Protein AF-A0A7K0SZ51-F1 (afdb_monomer_lite)

pLDDT: mean 74.36, std 24.07, range [31.45, 98.19]

Sequence (227 aa):
LSHSTGVISPRAEALLYAADRAHHVFSVIRPALEAGDIVITDRYFDSSIAYQGAGRILEPGEVARISRWATESLFPTLTIILDLPAEIGLGRLKKKDRLESEPLNFHERIRQEYLQLALLDPERYLVLDGQMSVEDIHAAIISRVADLPALSKVPKKPKYRPHPLQAIAKSGALVQAKAKSATRAVTKKPVRKPKSDKSVATTTKPATSKSSASKPATSKSSKASKK

Structure (mmCIF, N/CA/C/O backbone):
data_AF-A0A7K0SZ51-F1
#
_entry.id   AF-A0A7K0SZ51-F1
#
loop_
_atom_site.group_PDB
_atom_site.id
_atom_site.type_symbol
_atom_site.label_atom_id
_atom_site.label_alt_id
_atom_site.label_comp_id
_atom_site.label_asym_id
_atom_site.label_entity_id
_atom_site.label_seq_id
_atom_site.pdbx_PDB_ins_code
_atom_site.Cartn_x
_atom_site.Cartn_y
_atom_site.Cartn_z
_atom_site.occupancy
_atom_site.B_iso_or_equiv
_atom_site.auth_seq_id
_atom_site.auth_comp_id
_atom_site.auth_asym_id
_atom_site.auth_atom_id
_atom_site.pdbx_PDB_model_num
ATOM 1 N N . LEU A 1 1 ? 12.700 -9.732 -2.446 1.00 56.91 1 LEU A N 1
ATOM 2 C CA . LEU A 1 1 ? 13.467 -10.490 -3.471 1.00 56.91 1 LEU A CA 1
ATOM 3 C C . LEU A 1 1 ? 14.882 -9.917 -3.533 1.00 56.91 1 LEU A C 1
ATOM 5 O O . LEU A 1 1 ? 15.006 -8.710 -3.675 1.00 56.91 1 LEU A O 1
ATOM 9 N N . SER A 1 2 ? 15.938 -10.720 -3.362 1.00 52.75 2 SER A N 1
ATOM 10 C CA . SER A 1 2 ? 17.330 -10.229 -3.386 1.00 52.75 2 SER A CA 1
ATOM 11 C C . SER A 1 2 ? 17.866 -10.063 -4.816 1.00 52.75 2 SER A C 1
ATOM 13 O O . SER A 1 2 ? 17.408 -10.739 -5.740 1.00 52.75 2 SER A O 1
ATOM 15 N N . HIS A 1 3 ? 18.895 -9.222 -4.994 1.00 51.66 3 HIS A N 1
ATOM 16 C CA . HIS A 1 3 ? 19.609 -9.041 -6.272 1.00 51.66 3 HIS A CA 1
ATOM 17 C C . HIS A 1 3 ? 20.160 -10.347 -6.877 1.00 51.66 3 HIS A C 1
ATOM 19 O O . HIS A 1 3 ? 20.323 -10.444 -8.087 1.00 51.66 3 HIS A O 1
ATOM 25 N N . SER A 1 4 ? 20.410 -11.374 -6.058 1.00 54.28 4 SER A N 1
ATOM 26 C CA . SER A 1 4 ? 20.969 -12.663 -6.489 1.00 54.28 4 SER A CA 1
ATOM 27 C C . SER A 1 4 ? 20.017 -13.544 -7.310 1.00 54.28 4 SER A C 1
ATOM 29 O O . SER A 1 4 ? 20.430 -14.596 -7.785 1.00 54.28 4 SER A O 1
ATOM 31 N N . THR A 1 5 ? 18.752 -13.144 -7.481 1.00 57.75 5 THR A N 1
ATOM 32 C CA . THR A 1 5 ? 17.723 -13.943 -8.175 1.00 57.75 5 THR A CA 1
ATOM 33 C C . THR A 1 5 ? 17.730 -13.809 -9.704 1.00 57.75 5 THR A C 1
ATOM 35 O O . THR A 1 5 ? 16.966 -14.501 -10.372 1.00 57.75 5 THR A O 1
ATOM 38 N N . GLY A 1 6 ? 18.598 -12.966 -10.276 1.00 66.12 6 GLY A N 1
ATOM 39 C CA . GLY A 1 6 ? 18.633 -12.713 -11.720 1.00 66.12 6 GLY A CA 1
ATOM 40 C C . GLY A 1 6 ? 17.431 -11.897 -12.221 1.00 66.12 6 GLY A C 1
ATOM 41 O O . GLY A 1 6 ? 16.725 -11.249 -11.442 1.00 66.12 6 GLY A O 1
ATOM 42 N N . VAL A 1 7 ? 17.213 -11.897 -13.541 1.00 75.94 7 VAL A N 1
ATOM 43 C CA . VAL A 1 7 ? 16.080 -11.198 -14.172 1.00 75.94 7 VAL A CA 1
ATOM 44 C C . VAL A 1 7 ? 14.802 -12.013 -13.960 1.00 75.94 7 VAL A C 1
ATOM 46 O O . VAL A 1 7 ? 14.674 -13.122 -14.472 1.00 75.94 7 VAL A O 1
ATOM 49 N N . ILE A 1 8 ? 13.844 -11.454 -13.217 1.00 84.12 8 ILE A N 1
ATOM 50 C CA . ILE A 1 8 ? 12.509 -12.035 -13.017 1.00 84.12 8 ILE A CA 1
ATOM 51 C C . ILE A 1 8 ? 11.548 -11.385 -14.014 1.00 84.12 8 ILE A C 1
ATOM 53 O O . ILE A 1 8 ? 11.570 -10.167 -14.187 1.00 84.12 8 ILE A O 1
ATOM 57 N N . SER A 1 9 ? 10.695 -12.177 -14.667 1.00 89.69 9 SER A N 1
ATOM 58 C CA . SER A 1 9 ? 9.683 -11.617 -15.567 1.00 89.69 9 SER A CA 1
ATOM 59 C C . SER A 1 9 ? 8.670 -10.758 -14.785 1.00 89.69 9 SER A C 1
ATOM 61 O O . SER A 1 9 ? 8.315 -11.120 -13.661 1.00 89.69 9 SER A O 1
ATOM 63 N N . PRO A 1 10 ? 8.138 -9.662 -15.359 1.00 88.94 10 PRO A N 1
ATOM 64 C CA . PRO A 1 10 ? 7.151 -8.811 -14.684 1.00 88.94 10 PRO A CA 1
ATOM 65 C C . PRO A 1 10 ? 5.949 -9.573 -14.113 1.00 88.94 10 PRO A C 1
ATOM 67 O O . PRO A 1 10 ? 5.533 -9.339 -12.981 1.00 88.94 10 PRO A O 1
ATOM 70 N N . ARG A 1 11 ? 5.426 -10.551 -14.866 1.00 91.38 11 ARG A N 1
ATOM 71 C CA . ARG A 1 11 ? 4.318 -11.401 -14.409 1.00 91.38 11 ARG A CA 1
ATOM 72 C C . ARG A 1 11 ? 4.718 -12.293 -13.237 1.00 91.38 11 ARG A C 1
ATOM 74 O O . ARG A 1 11 ? 3.937 -12.432 -12.303 1.00 91.38 11 ARG A O 1
ATOM 81 N N . ALA A 1 12 ? 5.917 -12.877 -13.259 1.00 92.06 12 ALA A N 1
ATOM 82 C CA . ALA A 1 12 ? 6.398 -13.673 -12.134 1.00 92.06 12 ALA A CA 1
ATOM 83 C C . ALA A 1 12 ? 6.597 -12.806 -10.881 1.00 92.06 12 ALA A C 1
ATOM 85 O O . ALA A 1 12 ? 6.213 -13.232 -9.798 1.00 92.06 12 ALA A O 1
ATOM 86 N N . GLU A 1 13 ? 7.119 -11.581 -11.017 1.00 90.06 13 GLU A N 1
ATOM 87 C CA . GLU A 1 13 ? 7.209 -10.626 -9.902 1.00 90.06 13 GLU A CA 1
ATOM 88 C C . GLU A 1 13 ? 5.817 -10.331 -9.317 1.00 90.06 13 GLU A C 1
ATOM 90 O O . GLU A 1 13 ? 5.621 -10.493 -8.114 1.00 90.06 13 GLU A O 1
ATOM 95 N N . ALA A 1 14 ? 4.832 -9.994 -10.157 1.00 91.25 14 ALA A N 1
ATOM 96 C CA . ALA A 1 14 ? 3.461 -9.726 -9.714 1.00 91.25 14 ALA A CA 1
ATOM 97 C C . ALA A 1 14 ? 2.820 -10.927 -8.998 1.00 91.25 14 ALA A C 1
ATOM 99 O O . ALA A 1 14 ? 2.202 -10.762 -7.947 1.00 91.25 14 ALA A O 1
ATOM 100 N N . LEU A 1 15 ? 3.002 -12.140 -9.529 1.00 93.50 15 LEU A N 1
ATOM 101 C CA . LEU A 1 15 ? 2.478 -13.365 -8.922 1.00 93.50 15 LEU A CA 1
ATOM 102 C C . LEU A 1 15 ? 3.150 -13.688 -7.584 1.00 93.50 15 LEU A C 1
ATOM 104 O O . LEU A 1 15 ? 2.470 -14.130 -6.663 1.00 93.50 15 LEU A O 1
ATOM 108 N N . LEU A 1 16 ? 4.455 -13.440 -7.446 1.00 93.88 16 LEU A N 1
ATOM 109 C CA . LEU A 1 16 ? 5.166 -13.629 -6.179 1.00 93.88 16 LEU A CA 1
ATOM 110 C C . LEU A 1 16 ? 4.655 -12.667 -5.101 1.00 93.88 16 LEU A C 1
ATOM 112 O O . LEU A 1 16 ? 4.390 -13.104 -3.985 1.00 93.88 16 LEU A O 1
ATOM 116 N N . TYR A 1 17 ? 4.449 -11.389 -5.439 1.00 92.69 17 TYR A N 1
ATOM 117 C CA . TYR A 1 17 ? 3.841 -10.425 -4.514 1.00 92.69 17 TYR A CA 1
ATOM 118 C C . TYR A 1 17 ? 2.388 -10.778 -4.174 1.00 92.69 17 TYR A C 1
ATOM 120 O O . TYR A 1 17 ? 1.967 -10.611 -3.031 1.00 92.69 17 TYR A O 1
ATOM 128 N N . ALA A 1 18 ? 1.615 -11.286 -5.137 1.00 94.19 18 ALA A N 1
ATOM 129 C CA . ALA A 1 18 ? 0.254 -11.745 -4.882 1.00 94.19 18 ALA A CA 1
ATOM 130 C C . ALA A 1 18 ? 0.228 -12.960 -3.940 1.00 94.19 18 ALA A C 1
ATOM 132 O O . ALA A 1 18 ? -0.566 -12.982 -3.004 1.00 94.19 18 ALA A O 1
ATOM 133 N N . ALA A 1 19 ? 1.116 -13.937 -4.144 1.00 96.25 19 ALA A N 1
ATOM 134 C CA . ALA A 1 19 ? 1.224 -15.120 -3.293 1.00 96.25 19 ALA A CA 1
ATOM 135 C C . ALA A 1 19 ? 1.651 -14.768 -1.858 1.00 96.25 19 ALA A C 1
ATOM 137 O O . ALA A 1 19 ? 1.032 -15.236 -0.903 1.00 96.25 19 ALA A O 1
ATOM 138 N N . ASP A 1 20 ? 2.665 -13.910 -1.708 1.00 95.50 20 ASP A N 1
ATOM 139 C CA . ASP A 1 20 ? 3.109 -13.400 -0.406 1.00 95.50 20 ASP A CA 1
ATOM 140 C C . ASP A 1 20 ? 1.966 -12.688 0.328 1.00 95.50 20 ASP A C 1
ATOM 142 O O . ASP A 1 20 ? 1.651 -13.007 1.475 1.00 95.50 20 ASP A O 1
ATOM 146 N N . ARG A 1 21 ? 1.254 -11.797 -0.371 1.00 95.75 21 ARG A N 1
ATOM 147 C CA . ARG A 1 21 ? 0.130 -11.063 0.210 1.00 95.75 21 ARG A CA 1
ATOM 148 C C . ARG A 1 21 ? -1.036 -11.969 0.593 1.00 95.75 21 ARG A C 1
ATOM 150 O O . ARG A 1 21 ? -1.607 -11.765 1.660 1.00 95.75 21 ARG A O 1
ATOM 157 N N . ALA A 1 22 ? -1.371 -12.966 -0.227 1.00 97.25 22 ALA A N 1
ATOM 158 C CA . ALA A 1 22 ? -2.403 -13.946 0.112 1.00 97.25 22 ALA A CA 1
ATOM 159 C C . ALA A 1 22 ? -2.067 -14.670 1.419 1.00 97.25 22 ALA A C 1
ATOM 161 O O . ALA A 1 22 ? -2.902 -14.774 2.319 1.00 97.25 22 ALA A O 1
ATOM 162 N N . HIS A 1 23 ? -0.811 -15.102 1.566 1.00 97.50 23 HIS A N 1
ATOM 163 C CA . HIS A 1 23 ? -0.363 -15.731 2.799 1.00 97.50 23 HIS A CA 1
ATOM 164 C C . HIS A 1 23 ? -0.368 -14.758 3.984 1.00 97.50 23 HIS A C 1
ATOM 166 O O . HIS A 1 23 ? -0.786 -15.140 5.076 1.00 97.50 23 HIS A O 1
ATOM 172 N N . HIS A 1 24 ? 0.046 -13.504 3.788 1.00 97.25 24 HIS A N 1
ATOM 173 C CA . HIS A 1 24 ? 0.048 -12.485 4.838 1.00 97.25 24 HIS A CA 1
ATOM 174 C C . HIS A 1 24 ? -1.373 -12.166 5.332 1.00 97.25 24 HIS A C 1
ATOM 176 O O . HIS A 1 24 ? -1.604 -12.076 6.540 1.00 97.25 24 HIS A O 1
ATOM 182 N N . VAL A 1 25 ? -2.347 -12.080 4.417 1.00 97.19 25 VAL A N 1
ATOM 183 C CA . VAL A 1 25 ? -3.762 -11.898 4.766 1.00 97.19 25 VAL A CA 1
ATOM 184 C C . VAL A 1 25 ? -4.281 -13.074 5.583 1.00 97.19 25 VAL A C 1
ATOM 186 O O . VAL A 1 25 ? -4.820 -12.865 6.668 1.00 97.19 25 VAL A O 1
ATOM 189 N N . PHE A 1 26 ? -4.071 -14.297 5.093 1.00 97.31 26 PHE A N 1
ATOM 190 C CA . PHE A 1 26 ? -4.528 -15.518 5.753 1.00 97.31 26 PHE A CA 1
ATOM 191 C C . PHE A 1 26 ? -3.906 -15.711 7.141 1.00 97.31 26 PHE A C 1
ATOM 193 O O . PHE A 1 26 ? -4.598 -16.050 8.096 1.00 97.31 26 PHE A O 1
ATOM 200 N N . SER A 1 27 ? -2.590 -15.525 7.250 1.00 96.69 27 SER A N 1
ATOM 201 C CA . SER A 1 27 ? -1.846 -15.916 8.447 1.00 96.69 27 SER A CA 1
ATOM 202 C C . SER A 1 27 ? -1.761 -14.830 9.513 1.00 96.69 27 SER A C 1
ATOM 204 O O . SER A 1 27 ? -1.645 -15.200 10.676 1.00 96.69 27 SER A O 1
ATOM 206 N N . VAL A 1 28 ? -1.823 -13.542 9.139 1.00 96.69 28 VAL A N 1
ATOM 207 C CA . VAL A 1 28 ? -1.582 -12.403 10.046 1.00 96.69 28 VAL A CA 1
ATOM 208 C C . VAL A 1 28 ? -2.760 -11.437 10.095 1.00 96.69 28 VAL A C 1
ATOM 210 O O . VAL A 1 28 ? -3.309 -11.195 11.168 1.00 96.69 28 VAL A O 1
ATOM 213 N N . ILE A 1 29 ? -3.150 -10.869 8.949 1.00 96.50 29 ILE A N 1
ATOM 214 C CA . ILE A 1 29 ? -4.074 -9.725 8.926 1.00 96.50 29 ILE A CA 1
ATOM 215 C C . ILE A 1 29 ? -5.477 -10.158 9.348 1.00 96.50 29 ILE A C 1
ATOM 217 O O . ILE A 1 29 ? -6.054 -9.555 10.249 1.00 96.50 29 ILE A O 1
ATOM 221 N N . ARG A 1 30 ? -6.030 -11.207 8.729 1.00 95.75 30 ARG A N 1
ATOM 222 C CA . ARG A 1 30 ? -7.393 -11.662 9.022 1.00 95.75 30 ARG A CA 1
ATOM 223 C C . ARG A 1 30 ? -7.547 -12.120 10.481 1.00 95.75 30 ARG A C 1
ATOM 225 O O . ARG A 1 30 ? -8.453 -11.602 11.130 1.00 95.75 30 ARG A O 1
ATOM 232 N N . PRO A 1 31 ? -6.648 -12.950 11.051 1.00 96.50 31 PRO A N 1
ATOM 233 C CA . PRO A 1 31 ? -6.721 -13.299 12.471 1.00 96.50 31 PRO A CA 1
ATOM 234 C C . PRO A 1 31 ? -6.664 -12.090 13.417 1.00 96.50 31 PRO A C 1
ATOM 236 O O . PRO A 1 31 ? -7.359 -12.074 14.431 1.00 96.50 31 PRO A O 1
ATOM 239 N N . ALA A 1 32 ? -5.859 -11.068 13.102 1.00 95.50 32 ALA A N 1
ATOM 240 C CA . ALA A 1 32 ? -5.783 -9.849 13.909 1.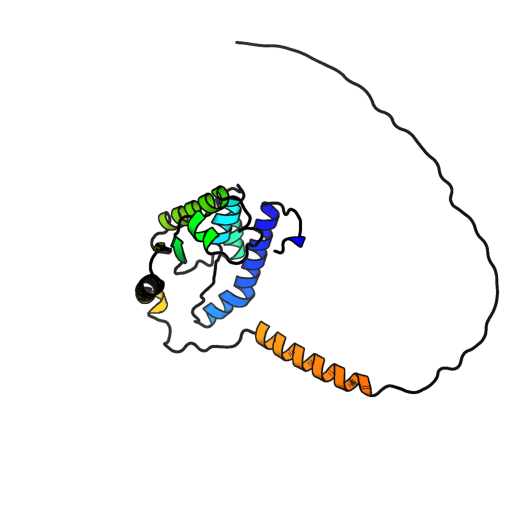00 95.50 32 ALA A CA 1
ATOM 241 C C . ALA A 1 32 ? -7.086 -9.033 13.836 1.00 95.50 32 ALA A C 1
ATOM 243 O O . ALA A 1 32 ? -7.617 -8.610 14.863 1.00 95.50 32 ALA A O 1
ATOM 244 N N . LEU A 1 33 ? -7.651 -8.873 12.637 1.00 94.31 33 LEU A N 1
ATOM 245 C CA . LEU A 1 33 ? -8.934 -8.190 12.456 1.00 94.31 33 LEU A CA 1
ATOM 246 C C . LEU A 1 33 ? -10.084 -8.934 13.155 1.00 94.31 33 LEU A C 1
ATOM 248 O O . LEU A 1 33 ? -10.915 -8.302 13.800 1.00 94.31 33 LEU A O 1
ATOM 252 N N . GLU A 1 34 ? -10.110 -10.268 13.092 1.00 92.69 34 GLU A N 1
ATOM 253 C CA . GLU A 1 34 ? -11.085 -11.106 13.810 1.00 92.69 34 GLU A CA 1
ATOM 254 C C . GLU A 1 34 ? -10.958 -10.982 15.336 1.00 92.69 34 GLU A C 1
ATOM 256 O O . GLU A 1 34 ? -11.955 -11.066 16.054 1.00 92.69 34 GLU A O 1
ATOM 261 N N . ALA A 1 35 ? -9.748 -10.731 15.844 1.00 92.75 35 ALA A N 1
ATOM 262 C CA . ALA A 1 35 ? -9.507 -10.445 17.257 1.00 92.75 35 ALA A CA 1
ATOM 263 C C . ALA A 1 35 ? -9.934 -9.023 17.681 1.00 92.75 35 ALA A C 1
ATOM 265 O O . ALA A 1 35 ? -9.917 -8.716 18.877 1.00 92.75 35 ALA A O 1
ATOM 266 N N . GLY A 1 36 ? -10.340 -8.176 16.729 1.00 90.88 36 GLY A N 1
ATOM 267 C CA . GLY A 1 36 ? -10.700 -6.777 16.957 1.00 90.88 36 GLY A CA 1
ATOM 268 C C . GLY A 1 36 ? -9.497 -5.836 17.058 1.00 90.88 36 GLY A C 1
ATOM 269 O O . GLY A 1 36 ? -9.647 -4.723 17.565 1.00 90.88 36 GLY A O 1
ATOM 270 N N . ASP A 1 37 ? -8.316 -6.270 16.609 1.00 92.38 37 ASP A N 1
ATOM 271 C CA . ASP A 1 37 ? -7.116 -5.439 16.601 1.00 92.38 37 ASP A CA 1
ATOM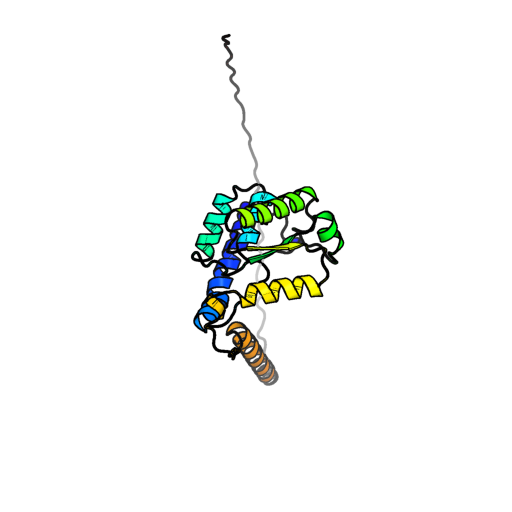 272 C C . ASP A 1 37 ? -7.122 -4.445 15.429 1.00 92.38 37 ASP A C 1
ATOM 274 O O . ASP A 1 37 ? -7.743 -4.652 14.384 1.00 92.38 37 ASP A O 1
ATOM 278 N N . ILE A 1 38 ? -6.365 -3.359 15.593 1.00 93.25 38 ILE A N 1
ATOM 279 C CA . ILE A 1 38 ? -6.049 -2.426 14.510 1.00 93.25 38 ILE A CA 1
ATOM 280 C C . ILE A 1 38 ? -4.798 -2.940 13.799 1.00 93.25 38 ILE A C 1
ATOM 282 O O . ILE A 1 38 ? -3.741 -3.078 14.416 1.00 93.25 38 ILE A O 1
ATOM 286 N N . VAL A 1 39 ? -4.907 -3.187 12.494 1.00 95.50 39 VAL A N 1
ATOM 287 C CA . VAL A 1 39 ? -3.775 -3.609 11.664 1.00 95.50 39 VAL A CA 1
ATOM 288 C C . VAL A 1 39 ? -3.213 -2.412 10.909 1.00 95.50 39 VAL A C 1
ATOM 290 O O . VAL A 1 39 ? -3.918 -1.765 10.139 1.00 95.50 39 VAL A O 1
ATOM 293 N N . ILE A 1 40 ? -1.921 -2.152 11.104 1.00 96.12 40 ILE A N 1
ATOM 294 C CA . ILE A 1 40 ? -1.146 -1.184 10.327 1.00 96.12 40 ILE A CA 1
ATOM 295 C C . ILE A 1 40 ? -0.120 -1.980 9.527 1.00 96.12 40 ILE A C 1
ATOM 297 O O . ILE A 1 40 ? 0.672 -2.725 10.104 1.00 96.12 40 ILE A O 1
ATOM 301 N N . THR A 1 41 ? -0.143 -1.838 8.205 1.00 95.38 41 THR A N 1
ATOM 302 C CA . THR A 1 41 ? 0.810 -2.491 7.303 1.00 95.38 41 THR A CA 1
ATOM 303 C C . THR A 1 41 ? 1.553 -1.438 6.499 1.00 95.38 41 THR A C 1
ATOM 305 O O . THR A 1 41 ? 0.941 -0.532 5.935 1.00 95.38 41 THR A O 1
ATOM 308 N N . ASP A 1 42 ? 2.877 -1.560 6.445 1.00 94.31 42 ASP A N 1
ATOM 309 C CA . ASP A 1 42 ? 3.679 -0.825 5.474 1.00 94.31 42 ASP A CA 1
ATOM 310 C C . ASP A 1 42 ? 3.495 -1.512 4.121 1.00 94.31 42 ASP A C 1
ATOM 312 O O . ASP A 1 42 ? 3.917 -2.656 3.932 1.00 94.31 42 ASP A O 1
ATOM 316 N N . ARG A 1 43 ? 2.816 -0.808 3.210 1.00 94.50 43 ARG A N 1
ATOM 317 C CA . ARG A 1 43 ? 2.369 -1.283 1.892 1.00 94.50 43 ARG A CA 1
ATOM 318 C C . ARG A 1 43 ? 1.302 -2.374 1.956 1.00 94.50 43 ARG A C 1
ATOM 320 O O . ARG A 1 43 ? 1.142 -3.117 2.923 1.00 94.50 43 ARG A O 1
ATOM 327 N N . TYR A 1 44 ? 0.548 -2.459 0.864 1.00 94.88 44 TYR A N 1
ATOM 328 C CA . TYR A 1 44 ? -0.490 -3.467 0.666 1.00 94.88 44 TYR A CA 1
ATOM 329 C C . TYR A 1 44 ? -0.747 -3.677 -0.836 1.00 94.88 44 TYR A C 1
ATOM 331 O O . TYR A 1 44 ? 0.203 -3.612 -1.619 1.00 94.88 44 TYR A O 1
ATOM 339 N N . PHE A 1 45 ? -1.974 -3.986 -1.273 1.00 90.12 45 PHE A N 1
ATOM 340 C CA . PHE A 1 45 ? -2.232 -4.282 -2.688 1.00 90.12 45 PHE A CA 1
ATOM 341 C C . PHE A 1 45 ? -2.076 -3.083 -3.627 1.00 90.12 45 PHE A C 1
ATOM 343 O O . PHE A 1 45 ? -1.660 -3.290 -4.766 1.00 90.12 45 PHE A O 1
ATOM 350 N N . ASP A 1 46 ? -2.306 -1.856 -3.149 1.00 92.38 46 ASP A N 1
ATOM 351 C CA . ASP A 1 46 ? -2.096 -0.625 -3.930 1.00 92.38 46 ASP A CA 1
ATOM 352 C C . ASP A 1 46 ? -0.658 -0.545 -4.467 1.00 92.38 46 ASP A C 1
ATOM 354 O O . ASP A 1 46 ? -0.418 -0.171 -5.614 1.00 92.38 46 ASP A O 1
ATOM 358 N N . SER A 1 47 ? 0.311 -1.026 -3.682 1.00 92.19 47 SER A N 1
ATOM 359 C CA . SER A 1 47 ? 1.709 -1.095 -4.100 1.00 92.19 47 SER A CA 1
ATOM 360 C C . SER A 1 47 ? 1.950 -2.061 -5.252 1.00 92.19 47 SER A C 1
ATOM 362 O O . SER A 1 47 ? 2.821 -1.800 -6.074 1.00 92.19 47 SER A O 1
ATOM 364 N N . SER A 1 48 ? 1.186 -3.153 -5.359 1.00 90.00 48 SER A N 1
ATOM 365 C CA . SER A 1 48 ? 1.317 -4.030 -6.527 1.00 90.00 48 SER A CA 1
ATOM 366 C C . SER A 1 48 ? 0.815 -3.362 -7.796 1.00 90.00 48 SER A C 1
ATOM 368 O O . SER A 1 48 ? 1.450 -3.492 -8.838 1.00 90.00 48 SER A O 1
ATOM 370 N N . ILE A 1 49 ? -0.287 -2.619 -7.706 1.00 89.88 49 ILE A N 1
ATOM 371 C CA . ILE A 1 49 ? -0.841 -1.888 -8.848 1.00 89.88 49 ILE A CA 1
ATOM 372 C C . ILE A 1 49 ? 0.166 -0.829 -9.316 1.00 89.88 49 ILE A C 1
ATOM 374 O O . ILE A 1 49 ? 0.533 -0.808 -10.489 1.00 89.88 49 ILE A O 1
ATOM 378 N N . ALA A 1 50 ? 0.715 -0.043 -8.386 1.00 90.62 50 ALA A N 1
ATOM 379 C CA . ALA A 1 50 ? 1.686 0.997 -8.713 1.00 90.62 50 ALA A CA 1
ATOM 380 C C . ALA A 1 50 ? 3.006 0.439 -9.281 1.00 90.62 50 ALA A C 1
ATOM 382 O O . ALA A 1 50 ? 3.447 0.841 -10.358 1.00 90.62 50 ALA A O 1
ATOM 383 N N . TYR A 1 51 ? 3.639 -0.520 -8.598 1.00 88.19 51 TYR A N 1
ATOM 384 C CA . TYR A 1 51 ? 4.968 -1.007 -8.990 1.00 88.19 51 TYR A CA 1
ATOM 385 C C . TYR A 1 51 ? 4.917 -1.992 -10.159 1.00 88.19 51 TYR A C 1
ATOM 387 O O . TYR A 1 51 ? 5.693 -1.861 -11.105 1.00 88.19 51 TYR A O 1
ATOM 395 N N . GLN A 1 52 ? 4.026 -2.986 -10.118 1.00 86.25 52 GLN A N 1
ATOM 396 C CA . GLN A 1 52 ? 3.962 -4.009 -11.163 1.00 86.25 52 GLN A CA 1
ATOM 397 C C . GLN A 1 52 ? 3.040 -3.620 -12.321 1.00 86.25 52 GLN A C 1
ATOM 399 O O . GLN A 1 52 ? 3.326 -4.017 -13.445 1.00 86.25 52 GLN A O 1
ATOM 404 N N . GLY A 1 53 ? 1.990 -2.829 -12.091 1.00 81.94 53 GLY A N 1
ATOM 405 C CA . GLY A 1 53 ? 1.188 -2.243 -13.170 1.00 81.94 53 GLY A CA 1
ATOM 406 C C . GLY A 1 53 ? 1.967 -1.141 -13.886 1.00 81.94 53 GLY A C 1
ATOM 407 O O . GLY A 1 53 ? 2.616 -1.384 -14.906 1.00 81.94 53 GLY A O 1
ATOM 408 N N . ALA A 1 54 ? 1.974 0.064 -13.312 1.00 75.62 54 ALA A N 1
ATOM 409 C CA . ALA A 1 54 ? 2.559 1.248 -13.948 1.00 75.62 54 ALA A CA 1
ATOM 410 C C . ALA A 1 54 ? 4.096 1.204 -14.061 1.00 75.62 54 ALA A C 1
ATOM 412 O O . ALA A 1 54 ? 4.676 1.630 -15.067 1.00 75.62 54 ALA A O 1
ATOM 413 N N . GLY A 1 55 ? 4.787 0.663 -13.054 1.00 70.38 55 GLY A N 1
ATOM 414 C CA . GLY A 1 55 ? 6.246 0.546 -13.081 1.00 70.38 55 GLY A CA 1
ATOM 415 C C . GLY A 1 55 ? 6.740 -0.435 -14.152 1.00 70.38 55 GLY A C 1
ATOM 416 O O . GLY A 1 55 ? 7.612 -0.085 -14.956 1.00 70.38 55 GLY A O 1
ATOM 417 N N . ARG A 1 56 ? 6.170 -1.648 -14.198 1.00 77.81 56 ARG A N 1
ATOM 418 C CA . ARG A 1 56 ? 6.600 -2.751 -15.085 1.00 77.81 56 ARG A CA 1
ATOM 419 C C . ARG A 1 56 ? 5.806 -2.892 -16.392 1.00 77.81 56 ARG A C 1
ATOM 421 O O . ARG A 1 56 ? 6.078 -3.828 -17.141 1.00 77.81 56 ARG A O 1
ATOM 428 N N . ILE A 1 57 ? 4.896 -1.960 -16.693 1.00 74.25 57 ILE A N 1
ATOM 429 C CA . ILE A 1 57 ? 4.080 -1.942 -17.924 1.00 74.25 57 ILE A CA 1
ATOM 430 C C . ILE A 1 57 ? 3.213 -3.212 -18.043 1.00 74.25 57 ILE A C 1
ATOM 432 O O . ILE A 1 57 ? 3.052 -3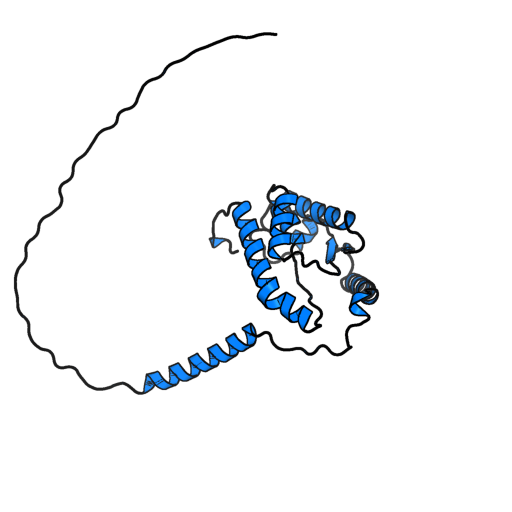.791 -19.118 1.00 74.25 57 ILE A O 1
ATOM 436 N N . LEU A 1 58 ? 2.676 -3.688 -16.918 1.00 83.75 58 LEU A N 1
ATOM 437 C CA . LEU A 1 58 ? 1.541 -4.609 -16.946 1.00 83.75 58 LEU A CA 1
ATOM 438 C C . LEU A 1 58 ? 0.255 -3.789 -16.979 1.00 83.75 58 LEU A C 1
ATOM 440 O O . LEU A 1 58 ? 0.228 -2.655 -16.505 1.00 83.75 58 LEU A O 1
ATOM 444 N N . GLU A 1 59 ? -0.815 -4.369 -17.514 1.00 86.81 59 GLU A N 1
ATOM 445 C CA . GLU A 1 59 ? -2.131 -3.740 -17.447 1.00 86.81 59 GLU A CA 1
ATOM 446 C C . GLU A 1 59 ? -2.540 -3.623 -15.960 1.00 86.81 59 GLU A C 1
ATOM 448 O O . GLU A 1 59 ? -2.590 -4.646 -15.261 1.00 86.81 59 GLU A O 1
ATOM 453 N N . PRO A 1 60 ? -2.753 -2.402 -15.425 1.00 83.56 60 PRO A N 1
ATOM 454 C CA . PRO A 1 60 ? -3.025 -2.209 -14.001 1.00 83.56 60 PRO A CA 1
ATOM 455 C C . PRO A 1 60 ? -4.266 -2.964 -13.513 1.00 83.56 60 PRO A C 1
ATOM 457 O O . PRO A 1 60 ? -4.265 -3.480 -12.393 1.00 83.56 60 PRO A O 1
ATOM 460 N N . GLY A 1 61 ? -5.296 -3.098 -14.352 1.00 86.00 61 GLY A N 1
ATOM 461 C CA . GLY A 1 61 ? -6.506 -3.867 -14.077 1.00 86.00 61 GLY A CA 1
ATOM 462 C C . GLY A 1 61 ? -6.248 -5.360 -13.852 1.00 86.00 61 GLY A C 1
ATOM 463 O O . GLY A 1 61 ? -6.793 -5.936 -12.908 1.00 86.00 61 GLY A O 1
ATOM 464 N N . GLU A 1 62 ? -5.376 -5.997 -14.636 1.00 89.75 62 GLU A N 1
ATOM 465 C CA . GLU A 1 62 ? -4.973 -7.395 -14.459 1.00 89.75 62 GLU A CA 1
ATOM 466 C C . GLU A 1 62 ? -4.270 -7.597 -13.113 1.00 89.75 62 GLU A C 1
ATOM 468 O O . GLU A 1 62 ? -4.589 -8.535 -12.371 1.00 89.75 62 GLU A O 1
ATOM 473 N N . VAL A 1 63 ? -3.344 -6.696 -12.767 1.00 90.50 63 VAL A N 1
ATOM 474 C CA . VAL A 1 63 ? -2.616 -6.738 -11.490 1.00 90.50 63 VAL A CA 1
ATOM 475 C C . VAL A 1 63 ? -3.561 -6.479 -10.318 1.00 90.50 63 VAL A C 1
ATOM 477 O O . VAL A 1 63 ? -3.498 -7.189 -9.307 1.00 90.50 63 VAL A O 1
ATOM 480 N N . ALA A 1 64 ? -4.475 -5.518 -10.454 1.00 89.31 64 ALA A N 1
ATOM 481 C CA . ALA A 1 64 ? -5.506 -5.232 -9.466 1.00 89.31 64 ALA A CA 1
ATOM 482 C C . ALA A 1 64 ? -6.426 -6.442 -9.261 1.00 89.31 64 ALA A C 1
ATOM 484 O O . ALA A 1 64 ? -6.703 -6.813 -8.122 1.00 89.31 64 ALA A O 1
ATOM 485 N N . ARG A 1 65 ? -6.849 -7.112 -10.339 1.00 92.81 65 ARG A N 1
ATOM 486 C CA . ARG A 1 65 ? -7.704 -8.305 -10.279 1.00 92.81 65 ARG A CA 1
ATOM 487 C C . ARG A 1 65 ? -7.031 -9.444 -9.519 1.00 92.81 65 ARG A C 1
ATOM 489 O O . ARG A 1 65 ? -7.644 -10.010 -8.616 1.00 92.81 65 ARG A O 1
ATOM 496 N N . ILE A 1 66 ? -5.781 -9.769 -9.856 1.00 93.38 66 ILE A N 1
ATOM 497 C CA . ILE A 1 66 ? -5.022 -10.824 -9.166 1.00 93.38 66 ILE A CA 1
ATOM 498 C C . ILE A 1 66 ? -4.805 -10.449 -7.700 1.00 93.38 66 ILE A C 1
ATOM 500 O O . ILE A 1 66 ? -4.977 -11.290 -6.821 1.00 93.38 66 ILE A O 1
ATOM 504 N N . SER A 1 67 ? -4.476 -9.186 -7.425 1.00 90.94 67 SER A N 1
ATOM 505 C CA . SER A 1 67 ? -4.230 -8.731 -6.059 1.00 90.94 67 SER A CA 1
ATOM 506 C C . SER A 1 67 ? -5.494 -8.764 -5.199 1.00 90.94 67 SER A C 1
ATOM 508 O O . SER A 1 67 ? -5.421 -9.207 -4.060 1.00 90.94 67 SER A O 1
ATOM 510 N N . ARG A 1 68 ? -6.654 -8.371 -5.745 1.00 92.31 68 ARG A N 1
ATOM 511 C CA . ARG A 1 68 ? -7.956 -8.466 -5.062 1.00 92.31 68 ARG A CA 1
ATOM 512 C C . ARG A 1 68 ? -8.355 -9.908 -4.796 1.00 92.31 68 ARG A C 1
ATOM 514 O O . ARG A 1 68 ? -8.850 -10.213 -3.720 1.00 92.31 68 ARG A O 1
ATOM 521 N N . TRP A 1 69 ? -8.134 -10.799 -5.760 1.00 94.06 69 TRP A N 1
ATOM 522 C CA . TRP A 1 69 ? -8.380 -12.223 -5.553 1.00 94.06 69 TRP A CA 1
ATOM 523 C C . TRP A 1 69 ? -7.482 -12.783 -4.441 1.00 94.06 69 TRP A C 1
ATOM 525 O O . TRP A 1 69 ? -7.978 -13.436 -3.528 1.00 94.06 69 TRP A O 1
ATOM 535 N N . ALA A 1 70 ? -6.188 -12.451 -4.466 1.00 94.38 70 ALA A N 1
ATOM 536 C CA . ALA A 1 70 ? -5.217 -12.877 -3.462 1.00 94.38 70 ALA A CA 1
ATOM 537 C C . ALA A 1 70 ? -5.560 -12.392 -2.044 1.00 94.38 70 ALA A C 1
ATOM 539 O O . ALA A 1 70 ? -5.292 -13.100 -1.080 1.00 94.38 70 ALA A O 1
ATOM 540 N N . THR A 1 71 ? -6.153 -11.205 -1.901 1.00 94.75 71 THR A N 1
ATOM 541 C CA . THR A 1 71 ? -6.554 -10.652 -0.599 1.00 94.75 71 THR A CA 1
ATOM 542 C C . THR A 1 71 ? -7.998 -10.958 -0.218 1.00 94.75 71 THR A C 1
ATOM 544 O O . THR A 1 71 ? -8.487 -10.389 0.754 1.00 94.75 71 THR A O 1
ATOM 547 N N . GLU A 1 72 ? -8.707 -11.798 -0.980 1.00 93.38 72 GLU A N 1
ATOM 548 C CA . GLU A 1 72 ? -10.145 -12.049 -0.803 1.00 93.38 72 GLU A CA 1
ATOM 549 C C . GLU A 1 72 ? -10.965 -10.746 -0.741 1.00 93.38 72 GLU A C 1
ATOM 551 O O . GLU A 1 72 ? -11.914 -10.613 0.028 1.00 93.38 72 GLU A O 1
ATOM 556 N N . SER A 1 73 ? -10.568 -9.748 -1.536 1.00 93.69 73 SER A N 1
ATOM 557 C CA . SER A 1 73 ? -11.158 -8.403 -1.546 1.00 93.69 73 SER A CA 1
ATOM 558 C C . SER A 1 73 ? -11.147 -7.704 -0.179 1.00 93.69 73 SER A C 1
ATOM 560 O O . SER A 1 73 ? -11.993 -6.856 0.093 1.00 93.69 73 SER A O 1
ATOM 562 N N . LEU A 1 74 ? -10.181 -8.023 0.688 1.00 94.75 74 LEU A N 1
ATOM 563 C CA . LEU A 1 74 ? -9.939 -7.273 1.915 1.00 94.75 74 LEU A CA 1
ATOM 564 C C . LEU A 1 74 ? -9.258 -5.944 1.577 1.00 94.75 74 LEU A C 1
ATOM 566 O O . LEU A 1 74 ? -8.091 -5.937 1.172 1.00 94.75 74 LEU A O 1
ATOM 570 N N . PHE A 1 75 ? -9.981 -4.839 1.764 1.00 92.62 75 PHE A N 1
ATOM 571 C CA . PHE A 1 75 ? -9.505 -3.473 1.540 1.00 92.62 75 PHE A CA 1
ATOM 572 C C . PHE A 1 75 ? -9.117 -2.785 2.858 1.00 92.62 75 PHE A C 1
ATOM 574 O O . PHE A 1 75 ? -9.795 -2.993 3.865 1.00 92.62 75 PHE A O 1
ATOM 581 N N . PRO A 1 76 ? -8.061 -1.946 2.875 1.00 94.50 76 PRO A N 1
ATOM 582 C CA . PRO A 1 76 ? -7.787 -1.073 4.010 1.00 94.50 76 PRO A CA 1
ATOM 583 C C . PRO A 1 76 ? -8.932 -0.084 4.227 1.00 94.50 76 PRO A C 1
ATOM 585 O O . PRO A 1 76 ? -9.463 0.467 3.266 1.00 94.50 76 PRO A O 1
ATOM 588 N N . THR A 1 77 ? -9.257 0.203 5.485 1.00 94.94 77 THR A N 1
ATOM 589 C CA . THR A 1 77 ? -10.199 1.279 5.839 1.00 94.94 77 THR A CA 1
ATOM 590 C C . THR A 1 77 ? -9.636 2.664 5.507 1.00 94.94 77 THR A C 1
ATOM 592 O O . THR A 1 77 ? -10.386 3.584 5.205 1.00 94.94 77 THR A O 1
ATOM 595 N N . LEU A 1 78 ? -8.312 2.813 5.591 1.00 96.00 78 LEU A N 1
ATOM 596 C CA . LEU A 1 78 ? -7.583 4.033 5.271 1.00 96.00 78 LEU A CA 1
ATOM 597 C C . LEU A 1 78 ? -6.221 3.654 4.683 1.00 96.00 78 LEU A C 1
ATOM 599 O O . LEU A 1 78 ? -5.494 2.856 5.278 1.00 96.00 78 LEU A O 1
ATOM 603 N N . THR A 1 79 ? -5.864 4.258 3.555 1.00 97.12 79 THR A N 1
ATOM 604 C CA . THR A 1 79 ? -4.515 4.217 2.984 1.00 97.12 79 THR A CA 1
ATOM 605 C C . THR A 1 79 ? -3.904 5.613 3.060 1.00 97.12 79 THR A C 1
ATOM 607 O O . THR A 1 79 ? -4.494 6.582 2.590 1.00 97.12 79 THR A O 1
ATOM 610 N N . ILE A 1 80 ? -2.705 5.725 3.629 1.00 98.00 80 ILE A N 1
ATOM 611 C CA . ILE A 1 80 ? -1.970 6.992 3.715 1.00 98.00 80 ILE A CA 1
ATOM 612 C C . ILE A 1 80 ? -0.886 6.992 2.639 1.00 98.00 80 ILE A C 1
ATOM 614 O O . ILE A 1 80 ? -0.041 6.097 2.607 1.00 98.00 80 ILE A O 1
ATOM 618 N N . ILE A 1 81 ? -0.911 7.997 1.769 1.00 97.94 81 ILE A N 1
ATOM 619 C CA . ILE A 1 81 ? 0.106 8.234 0.747 1.00 97.94 81 ILE A CA 1
ATOM 620 C C . ILE A 1 81 ? 0.914 9.451 1.178 1.00 97.94 81 ILE A C 1
ATOM 622 O O . ILE A 1 81 ? 0.380 10.550 1.295 1.00 97.94 81 ILE A O 1
ATOM 626 N N . LEU A 1 82 ? 2.209 9.245 1.397 1.00 97.50 82 LEU A N 1
ATOM 627 C CA . LEU A 1 82 ? 3.167 10.332 1.568 1.00 97.50 82 LEU A CA 1
ATOM 628 C C . LEU A 1 82 ? 3.716 10.672 0.180 1.00 97.50 82 LEU A C 1
ATOM 630 O O . LEU A 1 82 ? 4.589 9.965 -0.326 1.00 97.50 82 LEU A O 1
ATOM 634 N N . ASP A 1 83 ? 3.148 11.692 -0.459 1.00 97.44 83 ASP A N 1
ATOM 635 C CA . ASP A 1 83 ? 3.529 12.112 -1.806 1.00 97.44 83 ASP A CA 1
ATOM 636 C C . ASP A 1 83 ? 4.781 12.986 -1.776 1.00 97.44 83 ASP A C 1
ATOM 638 O O . ASP A 1 83 ? 4.868 13.951 -1.027 1.00 97.44 83 ASP A O 1
ATOM 642 N N . LEU A 1 84 ? 5.751 12.669 -2.625 1.00 94.94 84 LEU A N 1
ATOM 643 C CA . LEU A 1 84 ? 6.908 13.516 -2.866 1.00 94.94 84 LEU A CA 1
ATOM 644 C C . LEU A 1 84 ? 7.465 13.254 -4.268 1.00 94.94 84 LEU A C 1
ATOM 646 O O . LEU A 1 84 ? 7.349 12.129 -4.765 1.00 94.94 84 LEU A O 1
ATOM 650 N N . PRO A 1 85 ? 8.120 14.250 -4.895 1.00 94.88 85 PRO A N 1
ATOM 651 C CA . PRO A 1 85 ? 8.887 14.029 -6.116 1.00 94.88 85 PRO A CA 1
ATOM 652 C C . PRO A 1 85 ? 9.839 12.838 -5.966 1.00 94.88 85 PRO A C 1
ATOM 654 O O . PRO A 1 85 ? 10.534 12.713 -4.948 1.00 94.88 85 PRO A O 1
ATOM 657 N N . ALA A 1 86 ? 9.894 11.967 -6.977 1.00 93.75 86 ALA A N 1
ATOM 658 C CA . ALA A 1 86 ? 10.657 10.727 -6.885 1.00 93.75 86 ALA A CA 1
ATOM 659 C C . ALA A 1 86 ? 12.151 10.995 -6.675 1.00 93.75 86 ALA A C 1
ATOM 661 O O . ALA A 1 86 ? 12.815 10.258 -5.950 1.00 93.75 86 ALA A O 1
ATOM 662 N N . GLU A 1 87 ? 12.669 12.079 -7.251 1.00 93.94 87 GLU A N 1
ATOM 663 C CA . GLU A 1 87 ? 14.050 12.523 -7.059 1.00 93.94 87 GLU A CA 1
ATOM 664 C C . GLU A 1 87 ? 14.379 12.753 -5.576 1.00 93.94 87 GLU A C 1
ATOM 666 O O . GLU A 1 87 ? 15.363 12.213 -5.063 1.00 93.94 87 GLU A O 1
ATOM 671 N N . ILE A 1 88 ? 13.510 13.475 -4.860 1.00 93.69 88 ILE A N 1
ATOM 672 C CA . ILE A 1 88 ? 13.666 13.741 -3.424 1.00 93.69 88 ILE A CA 1
ATOM 673 C C . ILE A 1 88 ? 13.583 12.429 -2.638 1.00 93.69 88 ILE A C 1
ATOM 675 O O . ILE A 1 88 ? 14.403 12.182 -1.751 1.00 93.69 88 ILE A O 1
ATOM 679 N N . GLY A 1 89 ? 12.621 11.564 -2.972 1.00 90.75 89 GLY A N 1
ATOM 680 C CA . GLY A 1 89 ? 12.435 10.281 -2.292 1.00 90.75 89 GLY A CA 1
ATOM 681 C C . GLY A 1 89 ? 13.634 9.352 -2.443 1.00 90.75 89 GLY A C 1
ATOM 682 O O . GLY A 1 89 ? 14.136 8.824 -1.451 1.00 90.75 89 GLY A O 1
ATOM 683 N N . LEU A 1 90 ? 14.154 9.215 -3.663 1.00 88.75 90 LEU A N 1
ATOM 684 C CA . LEU A 1 90 ? 15.341 8.412 -3.951 1.00 88.75 90 LEU A CA 1
ATOM 685 C C . LEU A 1 90 ? 16.595 8.964 -3.265 1.00 88.75 90 LEU A C 1
ATOM 687 O O . LEU A 1 90 ? 17.440 8.177 -2.839 1.00 88.75 90 LEU A O 1
ATOM 691 N N . GLY A 1 91 ? 16.706 10.289 -3.125 1.00 88.81 91 GLY A N 1
ATOM 692 C CA . GLY A 1 91 ? 17.802 10.943 -2.406 1.00 88.81 91 GLY A CA 1
ATOM 693 C C . GLY A 1 91 ? 17.832 10.637 -0.903 1.00 88.81 91 GLY A C 1
ATOM 694 O O . GLY A 1 91 ? 18.898 10.665 -0.291 1.00 88.81 91 GLY A O 1
ATOM 695 N N . ARG A 1 92 ? 16.686 10.288 -0.299 1.00 89.69 92 ARG A N 1
ATOM 696 C CA . ARG A 1 92 ? 16.580 9.931 1.131 1.00 89.69 92 ARG A CA 1
ATOM 697 C C . ARG A 1 92 ? 16.962 8.471 1.425 1.00 89.69 92 ARG A C 1
ATOM 699 O O . ARG A 1 92 ? 17.159 8.110 2.589 1.00 89.69 92 ARG A O 1
ATOM 706 N N . LEU A 1 93 ? 17.074 7.616 0.407 1.00 85.56 93 LEU A N 1
ATOM 707 C CA . LEU A 1 93 ? 17.345 6.188 0.584 1.00 85.56 93 LEU A CA 1
ATOM 708 C C . LEU A 1 93 ? 18.817 5.918 0.912 1.00 85.56 93 LEU A C 1
ATOM 710 O O . LEU A 1 93 ? 19.716 6.196 0.124 1.00 85.56 93 LEU A O 1
ATOM 714 N N . LYS A 1 94 ? 19.067 5.275 2.058 1.00 80.50 94 LYS A N 1
ATOM 715 C CA . LYS A 1 94 ? 20.423 4.857 2.467 1.00 80.50 94 LYS A CA 1
ATOM 716 C C . LYS A 1 94 ? 20.915 3.599 1.744 1.00 80.50 94 LYS A C 1
ATOM 718 O O . LYS A 1 94 ? 22.118 3.395 1.609 1.00 80.50 94 LYS A O 1
ATOM 723 N N . LYS A 1 95 ? 19.993 2.727 1.333 1.00 80.50 95 LYS A N 1
ATOM 724 C CA . LYS A 1 95 ? 20.251 1.502 0.566 1.00 80.50 95 LYS A CA 1
ATOM 725 C C . LYS A 1 95 ? 19.133 1.344 -0.451 1.00 80.50 95 LYS A C 1
ATOM 727 O O . LYS A 1 95 ? 17.973 1.531 -0.096 1.00 80.50 95 LYS A O 1
ATOM 732 N N . LYS A 1 96 ? 19.496 1.004 -1.683 1.00 76.31 96 LYS A N 1
ATOM 733 C CA . LYS A 1 96 ? 18.547 0.719 -2.758 1.00 76.31 96 LYS A CA 1
ATOM 734 C C . LYS A 1 96 ? 18.409 -0.788 -2.891 1.00 76.31 96 LYS A C 1
ATOM 736 O O . LYS A 1 96 ? 19.421 -1.484 -2.970 1.00 76.31 96 LYS A O 1
ATOM 741 N N . ASP A 1 97 ? 17.183 -1.286 -2.869 1.00 77.56 97 ASP A N 1
ATOM 742 C CA . ASP A 1 97 ? 16.877 -2.633 -3.311 1.00 77.56 97 ASP A CA 1
ATOM 743 C C . ASP A 1 97 ? 16.687 -2.650 -4.840 1.00 77.56 97 ASP A C 1
ATOM 745 O O . ASP A 1 97 ? 17.078 -1.717 -5.556 1.00 77.56 97 ASP A O 1
ATOM 749 N N . ARG A 1 98 ? 16.220 -3.777 -5.388 1.00 77.75 98 ARG A N 1
ATOM 750 C CA . ARG A 1 98 ? 16.069 -3.941 -6.839 1.00 77.75 98 ARG A CA 1
ATOM 751 C C . ARG A 1 98 ? 15.103 -2.914 -7.425 1.00 77.75 98 ARG A C 1
ATOM 753 O O . ARG A 1 98 ? 15.361 -2.430 -8.519 1.00 77.75 98 ARG A O 1
ATOM 760 N N . LEU A 1 99 ? 14.017 -2.605 -6.724 1.00 78.50 99 LEU A N 1
ATOM 761 C CA . LEU A 1 99 ? 13.007 -1.659 -7.179 1.00 78.50 99 LEU A CA 1
ATOM 762 C C . LEU A 1 99 ? 13.521 -0.224 -7.073 1.00 78.50 99 LEU A C 1
ATOM 764 O O . LEU A 1 99 ? 13.356 0.536 -8.020 1.00 78.50 99 LEU A O 1
ATOM 768 N N . GLU A 1 100 ? 14.221 0.150 -5.998 1.00 81.44 100 GLU A N 1
ATOM 769 C CA . GLU A 1 100 ? 14.762 1.517 -5.866 1.00 81.44 100 GLU A CA 1
ATOM 770 C C . GLU A 1 100 ? 15.978 1.791 -6.758 1.00 81.44 100 GLU A C 1
ATOM 772 O O . GLU A 1 100 ? 16.395 2.941 -6.910 1.00 81.44 100 GLU A O 1
ATOM 777 N N . SER A 1 101 ? 16.531 0.749 -7.379 1.00 83.69 101 SER A N 1
ATOM 778 C CA . SER A 1 101 ? 17.584 0.863 -8.394 1.00 83.69 101 SER A CA 1
ATOM 779 C C . SER A 1 101 ? 17.046 1.142 -9.804 1.00 83.69 101 SER A C 1
ATOM 781 O O . SER A 1 101 ? 17.838 1.381 -10.714 1.00 83.69 101 SER A O 1
ATOM 783 N N . GLU A 1 102 ? 15.725 1.122 -9.999 1.00 87.94 102 GLU A N 1
ATOM 784 C CA . GLU A 1 102 ? 15.100 1.465 -11.279 1.00 87.94 102 GLU A CA 1
ATOM 785 C C . GLU A 1 102 ? 15.275 2.958 -11.633 1.00 87.94 102 GLU A C 1
ATOM 787 O O . GLU A 1 102 ? 15.476 3.788 -10.737 1.00 87.94 102 GLU A O 1
ATOM 792 N N . PRO A 1 103 ? 15.194 3.335 -12.926 1.00 89.12 103 PRO A N 1
ATOM 793 C CA . PRO A 1 103 ? 15.404 4.715 -13.363 1.00 89.12 103 PRO A CA 1
ATOM 794 C C . PRO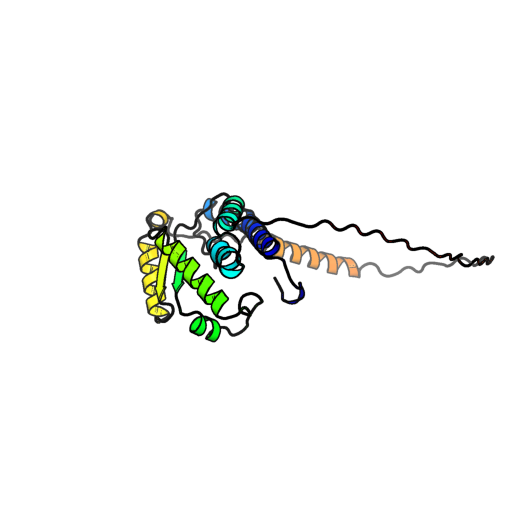 A 1 103 ? 14.351 5.689 -12.812 1.00 89.12 103 PRO A C 1
ATOM 796 O O . PRO A 1 103 ? 13.231 5.301 -12.497 1.00 89.12 103 PRO A O 1
ATOM 799 N N . LEU A 1 104 ? 14.664 6.988 -12.759 1.00 91.62 104 LEU A N 1
ATOM 800 C CA . LEU A 1 104 ? 13.770 8.012 -12.191 1.00 91.62 104 LEU A CA 1
ATOM 801 C C . LEU A 1 104 ? 12.348 7.989 -12.787 1.00 91.62 104 LEU A C 1
ATOM 803 O O . LEU A 1 104 ? 11.367 8.100 -12.057 1.00 91.62 104 LEU A O 1
ATOM 807 N N . ASN A 1 105 ? 12.223 7.783 -14.102 1.00 91.44 105 ASN A N 1
ATOM 808 C CA . ASN A 1 105 ? 10.923 7.729 -14.776 1.00 91.44 105 ASN A CA 1
ATOM 809 C C . ASN A 1 105 ? 10.033 6.566 -14.298 1.00 91.44 105 ASN A C 1
ATOM 811 O O . ASN A 1 105 ? 8.813 6.681 -14.343 1.00 91.44 105 ASN A O 1
ATOM 815 N N . PHE A 1 106 ? 10.617 5.461 -13.828 1.00 91.19 106 PHE A N 1
ATOM 816 C CA . PHE A 1 106 ? 9.889 4.340 -13.242 1.00 91.19 106 PHE A CA 1
ATOM 817 C C . PHE A 1 106 ? 9.226 4.766 -11.930 1.00 91.19 106 PHE A C 1
ATOM 819 O O . PHE A 1 106 ? 8.041 4.509 -11.723 1.00 91.19 106 PHE A O 1
ATOM 826 N N . HIS A 1 107 ? 9.968 5.481 -11.084 1.00 92.94 107 HIS A N 1
ATOM 827 C CA . HIS A 1 107 ? 9.472 5.984 -9.803 1.00 92.94 107 HIS A CA 1
ATOM 828 C C . HIS A 1 107 ? 8.430 7.088 -9.971 1.00 92.94 107 HIS A C 1
ATOM 830 O O . HIS A 1 107 ? 7.438 7.097 -9.248 1.00 92.94 107 HIS A O 1
ATOM 836 N N . GLU A 1 108 ? 8.587 7.962 -10.966 1.00 94.31 108 GLU A N 1
ATOM 837 C CA . GLU A 1 108 ? 7.553 8.950 -11.293 1.00 94.31 108 GLU A CA 1
ATOM 838 C C . GLU A 1 108 ? 6.264 8.283 -11.794 1.00 94.31 108 GLU A C 1
ATOM 840 O O . GLU A 1 108 ? 5.180 8.666 -11.361 1.00 94.31 108 GLU A O 1
ATOM 845 N N . ARG A 1 109 ? 6.339 7.226 -12.620 1.00 92.62 109 ARG A N 1
ATOM 846 C CA . ARG A 1 109 ? 5.135 6.458 -13.002 1.00 92.62 109 ARG A CA 1
ATOM 847 C C . ARG A 1 109 ? 4.434 5.843 -11.788 1.00 92.62 109 ARG A C 1
ATOM 849 O O . ARG A 1 109 ? 3.213 5.904 -11.706 1.00 92.62 109 ARG A O 1
ATOM 856 N N . ILE A 1 110 ? 5.195 5.292 -10.841 1.00 93.44 110 ILE A N 1
ATOM 857 C CA . ILE A 1 110 ? 4.655 4.748 -9.583 1.00 93.44 110 ILE A CA 1
ATOM 858 C C . ILE A 1 110 ? 3.944 5.833 -8.777 1.00 93.44 110 ILE A C 1
ATOM 860 O O . ILE A 1 110 ? 2.833 5.611 -8.299 1.00 93.44 110 ILE A O 1
ATOM 864 N N . ARG A 1 111 ? 4.584 6.997 -8.620 1.00 95.62 111 ARG A N 1
ATOM 865 C CA . ARG A 1 111 ? 4.011 8.143 -7.911 1.00 95.62 111 ARG A CA 1
ATOM 866 C C . ARG A 1 111 ? 2.679 8.553 -8.534 1.00 95.62 111 ARG A C 1
ATOM 868 O O . ARG A 1 111 ? 1.685 8.652 -7.823 1.00 95.62 111 ARG A O 1
ATOM 875 N N . GLN A 1 112 ? 2.649 8.736 -9.855 1.00 95.00 112 GLN A N 1
ATOM 876 C CA . GLN A 1 112 ? 1.425 9.115 -10.560 1.00 95.00 112 GLN A CA 1
ATOM 877 C C . GLN A 1 112 ? 0.321 8.070 -10.387 1.00 95.00 112 GLN A C 1
ATOM 879 O O . GLN A 1 112 ? -0.816 8.446 -10.127 1.00 95.00 112 GLN A O 1
ATOM 884 N N . GLU A 1 113 ? 0.643 6.776 -10.442 1.00 94.38 113 GLU A N 1
ATOM 885 C CA . GLU A 1 113 ? -0.351 5.718 -10.232 1.00 94.38 113 GLU A CA 1
ATOM 886 C C . GLU A 1 113 ? -0.968 5.774 -8.826 1.00 94.38 113 GLU A C 1
ATOM 888 O O . GLU A 1 113 ? -2.183 5.671 -8.685 1.00 94.38 113 GLU A O 1
ATOM 893 N N . TYR A 1 114 ? -0.173 6.019 -7.777 1.00 95.62 114 TYR A N 1
ATOM 894 C CA . TYR A 1 114 ? -0.719 6.217 -6.429 1.00 95.62 114 TYR A CA 1
ATOM 895 C C . TYR A 1 114 ? -1.670 7.413 -6.346 1.00 95.62 114 TYR A C 1
ATOM 897 O O . TYR A 1 114 ? -2.724 7.311 -5.718 1.00 95.62 114 TYR A O 1
ATOM 905 N N . LEU A 1 115 ? -1.319 8.530 -6.985 1.00 96.31 115 LEU A N 1
ATOM 906 C CA . LEU A 1 115 ? -2.176 9.714 -7.015 1.00 96.31 115 LEU A CA 1
ATOM 907 C C . LEU A 1 115 ? -3.475 9.447 -7.790 1.00 96.31 115 LEU A C 1
ATOM 909 O O . LEU A 1 115 ? -4.539 9.864 -7.346 1.00 96.31 115 LEU A O 1
ATOM 913 N N . GLN A 1 116 ? -3.421 8.695 -8.893 1.00 94.50 116 GLN A N 1
ATOM 914 C CA . GLN A 1 116 ? -4.622 8.281 -9.628 1.00 94.50 116 GLN A CA 1
ATOM 915 C C . GLN A 1 116 ? -5.523 7.370 -8.788 1.00 94.50 116 GLN A C 1
ATOM 917 O O . GLN A 1 116 ? -6.731 7.592 -8.730 1.00 94.50 116 GLN A O 1
ATOM 922 N N . LEU A 1 117 ? -4.954 6.392 -8.075 1.00 92.88 117 LEU A N 1
ATOM 923 C CA . LEU A 1 117 ? -5.716 5.547 -7.150 1.00 92.88 117 LEU A CA 1
ATOM 924 C C . LEU A 1 117 ? -6.414 6.378 -6.065 1.00 92.88 117 LEU A C 1
ATOM 926 O O . LEU A 1 117 ? -7.575 6.115 -5.754 1.00 92.88 117 LEU A O 1
ATOM 930 N N . ALA A 1 118 ? -5.736 7.399 -5.533 1.00 95.75 118 ALA A N 1
ATOM 931 C CA . ALA A 1 118 ? -6.305 8.303 -4.538 1.00 95.75 118 ALA A CA 1
ATOM 932 C C . ALA A 1 118 ? -7.466 9.144 -5.083 1.00 95.75 118 ALA A C 1
ATOM 934 O O . ALA A 1 118 ? -8.459 9.341 -4.386 1.00 95.75 118 ALA A O 1
ATOM 935 N N . LEU A 1 119 ? -7.371 9.605 -6.334 1.00 94.94 119 LEU A N 1
ATOM 936 C CA . LEU A 1 119 ? -8.439 10.361 -6.992 1.00 94.94 119 LEU A CA 1
ATOM 937 C C . LEU A 1 119 ? -9.698 9.520 -7.238 1.00 94.94 119 LEU A C 1
ATOM 939 O O . LEU A 1 119 ? -10.802 10.058 -7.216 1.00 94.94 119 LEU A O 1
ATOM 943 N N . LEU A 1 120 ? -9.544 8.214 -7.472 1.00 92.44 120 LEU A N 1
ATOM 944 C CA . LEU A 1 120 ? -10.663 7.303 -7.734 1.00 92.44 120 LEU A CA 1
ATOM 945 C C . LEU A 1 120 ? -11.439 6.899 -6.471 1.00 92.44 120 LEU A C 1
ATOM 947 O O . LEU A 1 120 ? -12.567 6.425 -6.589 1.00 92.44 120 LEU A O 1
ATOM 951 N N . ASP A 1 121 ? -10.852 7.057 -5.285 1.00 92.56 121 ASP A N 1
ATOM 952 C CA . ASP A 1 121 ? -11.448 6.634 -4.010 1.00 92.56 121 ASP A CA 1
ATOM 953 C C . ASP A 1 121 ? -11.051 7.587 -2.860 1.00 92.56 121 ASP A C 1
ATOM 955 O O . ASP A 1 121 ? -10.392 7.189 -1.894 1.00 92.56 121 ASP A O 1
ATOM 959 N N . PRO A 1 122 ? -11.409 8.881 -2.950 1.00 92.56 122 PRO A N 1
ATOM 960 C CA . PRO A 1 122 ? -10.890 9.918 -2.056 1.00 92.56 122 PRO A CA 1
ATOM 961 C C . PRO A 1 122 ? -11.277 9.717 -0.585 1.00 92.56 122 PRO A C 1
ATOM 963 O O . PRO A 1 122 ? -10.628 10.264 0.301 1.00 92.56 122 PRO A O 1
ATOM 966 N N . GLU A 1 123 ? -12.309 8.923 -0.295 1.00 91.44 123 GLU A N 1
ATOM 967 C CA . GLU A 1 123 ? -12.704 8.613 1.082 1.00 91.44 123 GLU A CA 1
ATOM 968 C C . GLU A 1 123 ? -11.739 7.626 1.755 1.00 91.44 123 GLU A C 1
ATOM 970 O O . GLU A 1 123 ? -11.469 7.743 2.959 1.00 91.44 123 GLU A O 1
ATOM 975 N N . ARG A 1 124 ? -11.184 6.676 0.987 1.00 93.56 124 ARG A N 1
ATOM 976 C CA . ARG A 1 124 ? -10.243 5.661 1.482 1.00 93.56 124 ARG A CA 1
ATOM 977 C C . ARG A 1 124 ? -8.806 6.167 1.566 1.00 93.56 124 ARG A C 1
ATOM 979 O O . ARG A 1 124 ? -8.022 5.589 2.320 1.00 93.56 124 ARG A O 1
ATOM 986 N N . TYR A 1 125 ? -8.435 7.215 0.834 1.00 96.75 125 TYR A N 1
ATOM 987 C CA . TYR A 1 125 ? -7.061 7.723 0.817 1.00 96.75 125 TYR A CA 1
ATOM 988 C C . TYR A 1 125 ? -6.887 9.023 1.606 1.00 96.75 125 TYR A C 1
ATOM 990 O O . TYR A 1 125 ? -7.712 9.928 1.565 1.00 96.75 125 TYR A O 1
ATOM 998 N N . LEU A 1 126 ? -5.749 9.137 2.287 1.00 97.44 126 LEU A N 1
ATOM 999 C CA . LEU A 1 126 ? -5.206 10.397 2.785 1.00 97.44 126 LEU A CA 1
ATOM 1000 C C . LEU A 1 126 ? -3.880 10.652 2.073 1.00 97.44 126 LEU A C 1
ATOM 1002 O O . LEU A 1 126 ? -2.910 9.931 2.309 1.00 97.44 126 LEU A O 1
ATOM 1006 N N . VAL A 1 127 ? -3.835 11.668 1.216 1.00 98.06 127 VAL A N 1
ATOM 1007 C CA . VAL A 1 127 ? -2.601 12.100 0.549 1.00 98.06 127 VAL A CA 1
ATOM 1008 C C . VAL A 1 127 ? -2.003 13.264 1.333 1.00 98.06 127 VAL A C 1
ATOM 1010 O O . VAL A 1 127 ? -2.690 14.250 1.589 1.00 98.06 127 VAL A O 1
ATOM 1013 N N . LEU A 1 128 ? -0.735 13.145 1.721 1.00 98.19 128 LEU A N 1
ATOM 1014 C CA . LEU A 1 128 ? 0.014 14.161 2.462 1.00 98.19 128 LEU A CA 1
ATOM 1015 C C . LEU A 1 128 ? 1.283 14.531 1.701 1.00 98.19 128 LEU A C 1
ATOM 1017 O O . LEU A 1 128 ? 1.917 13.659 1.110 1.00 98.19 128 LEU A O 1
ATOM 1021 N N . ASP A 1 129 ? 1.684 15.799 1.768 1.00 97.50 129 ASP A N 1
ATOM 1022 C CA . ASP A 1 129 ? 2.980 16.234 1.248 1.00 97.50 129 ASP A CA 1
ATOM 1023 C C . ASP A 1 129 ? 4.110 15.694 2.141 1.00 97.50 129 ASP A C 1
ATOM 1025 O O . ASP A 1 129 ? 4.273 16.076 3.299 1.00 97.50 129 ASP A O 1
ATOM 1029 N N . GLY A 1 130 ? 4.918 14.794 1.587 1.00 96.25 130 GLY A N 1
ATOM 1030 C CA . GLY A 1 130 ? 6.067 14.167 2.236 1.00 96.25 130 GLY A CA 1
ATOM 1031 C C . GLY A 1 130 ? 7.270 15.099 2.440 1.00 96.25 130 GLY A C 1
ATOM 1032 O O . GLY A 1 130 ? 8.319 14.648 2.921 1.00 96.25 130 GLY A O 1
ATOM 1033 N N . GLN A 1 131 ? 7.168 16.371 2.048 1.00 95.56 131 GLN A N 1
ATOM 1034 C CA . GLN A 1 131 ? 8.143 17.420 2.359 1.00 95.56 131 GLN A CA 1
ATOM 1035 C C . GLN A 1 131 ? 7.824 18.181 3.649 1.00 95.56 131 GLN A C 1
ATOM 1037 O O . GLN A 1 131 ? 8.700 18.885 4.152 1.00 95.56 131 GLN A O 1
ATOM 1042 N N . MET A 1 132 ? 6.614 18.026 4.193 1.00 96.38 132 MET A N 1
ATOM 1043 C CA . MET A 1 132 ? 6.248 18.580 5.496 1.00 96.38 132 MET A CA 1
ATOM 1044 C C . MET A 1 132 ? 7.127 18.006 6.618 1.00 96.38 132 MET A C 1
ATOM 1046 O O . MET A 1 132 ? 7.798 16.979 6.458 1.00 96.38 132 MET A O 1
ATOM 1050 N N . SER A 1 133 ? 7.117 18.674 7.775 1.00 97.25 133 SER A N 1
ATOM 1051 C CA . SER A 1 133 ? 7.785 18.153 8.966 1.00 97.25 133 SER A CA 1
ATOM 1052 C C . SER A 1 133 ? 7.154 16.827 9.408 1.00 97.25 133 SER A C 1
ATOM 1054 O O . SER A 1 133 ? 5.989 16.535 9.119 1.00 97.25 133 SER A O 1
ATOM 1056 N N . VAL A 1 134 ? 7.925 16.004 10.123 1.00 96.69 134 VAL A N 1
ATOM 1057 C CA . VAL A 1 134 ? 7.419 14.729 10.655 1.00 96.69 134 VAL A CA 1
ATOM 1058 C C . VAL A 1 134 ? 6.265 14.986 11.624 1.00 96.69 134 VAL A C 1
ATOM 1060 O O . VAL A 1 134 ? 5.297 14.228 11.647 1.00 96.69 134 VAL A O 1
ATOM 1063 N N . GLU A 1 135 ? 6.355 16.070 12.388 1.00 98.19 135 GLU A N 1
ATOM 1064 C CA . GLU A 1 135 ? 5.366 16.512 13.360 1.00 98.19 135 GLU A CA 1
ATOM 1065 C C . GLU A 1 135 ? 4.038 16.873 12.685 1.00 98.19 135 GLU A C 1
ATOM 1067 O O . GLU A 1 135 ? 2.987 16.403 13.127 1.00 98.19 135 GLU A O 1
ATOM 1072 N N . ASP A 1 136 ? 4.079 17.627 11.583 1.00 98.19 136 ASP A N 1
ATOM 1073 C CA . ASP A 1 136 ? 2.872 18.027 10.852 1.00 98.19 136 ASP A CA 1
ATOM 1074 C C . ASP A 1 136 ? 2.216 16.832 10.147 1.00 98.19 136 ASP A C 1
ATOM 1076 O O . ASP A 1 136 ? 0.996 16.663 10.206 1.00 98.19 136 ASP A O 1
ATOM 1080 N N . ILE A 1 137 ? 3.020 15.958 9.525 1.00 98.19 137 ILE A N 1
ATOM 1081 C CA . ILE A 1 137 ? 2.530 14.711 8.915 1.00 98.19 137 ILE A CA 1
ATOM 1082 C C . ILE A 1 137 ? 1.856 13.842 9.978 1.00 98.19 137 ILE A C 1
ATOM 1084 O O . ILE A 1 137 ? 0.749 13.344 9.772 1.00 98.19 137 ILE A O 1
ATOM 1088 N N . HIS A 1 138 ? 2.500 13.673 11.133 1.00 98.06 138 HIS A N 1
ATOM 1089 C CA . HIS A 1 138 ? 1.950 12.906 12.242 1.00 98.06 138 HIS A CA 1
ATOM 1090 C C . HIS A 1 138 ? 0.622 13.496 12.732 1.00 98.06 138 HIS A C 1
ATOM 1092 O O . HIS A 1 138 ? -0.353 12.756 12.864 1.00 98.06 138 HIS A O 1
ATOM 1098 N N . ALA A 1 139 ? 0.551 14.813 12.942 1.00 98.00 139 ALA A N 1
ATOM 1099 C CA . ALA A 1 139 ? -0.673 15.482 13.373 1.00 98.00 139 ALA A CA 1
ATOM 1100 C C . ALA A 1 139 ? -1.829 15.272 12.377 1.00 98.00 139 ALA A C 1
ATOM 1102 O O . ALA A 1 139 ? -2.940 14.926 12.788 1.00 98.00 139 ALA A O 1
ATOM 1103 N N . ALA A 1 140 ? -1.560 15.396 11.074 1.00 97.81 140 ALA A N 1
ATOM 1104 C CA . ALA A 1 140 ? -2.553 15.170 10.025 1.00 97.81 140 ALA A CA 1
ATOM 1105 C C . ALA A 1 140 ? -3.066 13.718 10.002 1.00 97.81 140 ALA A C 1
ATOM 1107 O O . ALA A 1 140 ? -4.274 13.484 9.913 1.00 97.81 140 ALA A O 1
ATOM 1108 N N . ILE A 1 141 ? -2.166 12.736 10.142 1.00 97.38 141 ILE A N 1
ATOM 1109 C CA . ILE A 1 141 ? -2.534 11.314 10.214 1.00 97.38 141 ILE A CA 1
ATOM 1110 C C . ILE A 1 141 ? -3.419 11.049 11.433 1.00 97.38 141 ILE A C 1
ATOM 1112 O O . ILE A 1 141 ? -4.471 10.425 11.297 1.00 97.38 141 ILE A O 1
ATOM 1116 N N . ILE A 1 142 ? -3.022 11.528 12.616 1.00 96.44 142 ILE A N 1
ATOM 1117 C CA . ILE A 1 142 ? -3.787 11.322 13.851 1.00 96.44 142 ILE A CA 1
ATOM 1118 C C . ILE A 1 142 ? -5.180 11.941 13.742 1.00 96.44 142 ILE A C 1
ATOM 1120 O O . ILE A 1 142 ? -6.151 11.275 14.102 1.00 96.44 142 ILE A O 1
ATOM 1124 N N . SER A 1 143 ? -5.294 13.156 13.195 1.00 95.81 143 SER A N 1
ATOM 1125 C CA . SER A 1 143 ? -6.594 13.790 12.953 1.00 95.81 143 SER A CA 1
ATOM 1126 C C . SER A 1 143 ? -7.478 12.907 12.073 1.00 95.81 143 SER A C 1
ATOM 1128 O O . SER A 1 143 ? -8.578 12.538 12.473 1.00 95.81 143 SER A O 1
ATOM 1130 N N . ARG A 1 144 ? -6.973 12.475 10.909 1.00 94.56 144 ARG A N 1
ATOM 1131 C CA . ARG A 1 144 ? -7.755 11.658 9.970 1.00 94.56 144 ARG A CA 1
ATOM 1132 C C . ARG A 1 144 ? -8.173 10.312 10.559 1.00 94.56 144 ARG A C 1
ATOM 1134 O O . ARG A 1 144 ? -9.258 9.820 10.243 1.00 94.56 144 ARG A O 1
ATOM 1141 N N . VAL A 1 145 ? -7.307 9.696 11.363 1.00 94.00 145 VAL A N 1
ATOM 1142 C CA . VAL A 1 145 ? -7.577 8.421 12.039 1.00 94.00 145 VAL A CA 1
ATOM 1143 C C . VAL A 1 145 ? -8.647 8.589 13.119 1.00 94.00 145 VAL A C 1
ATOM 1145 O O . VAL A 1 145 ? -9.510 7.721 13.240 1.00 94.00 145 VAL A O 1
ATOM 1148 N N . ALA A 1 146 ? -8.629 9.694 13.871 1.00 91.69 146 ALA A N 1
ATOM 1149 C CA . ALA A 1 146 ? -9.634 9.988 14.895 1.00 91.69 146 ALA A CA 1
ATOM 1150 C C . ALA A 1 146 ? -11.049 10.124 14.307 1.00 91.69 146 ALA A C 1
ATOM 1152 O O . ALA A 1 146 ? -12.019 9.717 14.947 1.00 91.69 146 ALA A O 1
ATOM 1153 N N . ASP A 1 147 ? -11.150 10.604 13.067 1.00 91.06 147 ASP A N 1
ATOM 1154 C CA . ASP A 1 147 ? -12.420 10.782 12.359 1.00 91.06 147 ASP A CA 1
ATOM 1155 C C . ASP A 1 147 ? -12.984 9.479 11.764 1.00 91.06 147 ASP A C 1
ATOM 1157 O O . ASP A 1 147 ? -14.086 9.473 11.215 1.00 91.06 147 ASP A O 1
ATOM 1161 N N . LEU A 1 148 ? -12.260 8.351 11.840 1.00 89.88 148 LEU A N 1
ATOM 1162 C CA . LEU A 1 148 ? -12.718 7.089 11.254 1.00 89.88 148 LEU A CA 1
ATOM 1163 C C . LEU A 1 148 ? -13.892 6.485 12.045 1.00 89.88 148 LEU A C 1
ATOM 1165 O O . LEU A 1 148 ? -13.701 6.014 13.175 1.00 89.88 148 LEU A O 1
ATOM 1169 N N . PRO A 1 149 ? -15.085 6.331 11.430 1.00 82.75 149 PRO A N 1
ATOM 1170 C CA . PRO A 1 149 ? -16.242 5.751 12.112 1.00 82.75 149 PRO A CA 1
ATOM 1171 C C . PRO A 1 149 ? -15.984 4.321 12.597 1.00 82.75 149 PRO A C 1
ATOM 1173 O O . PRO A 1 149 ? -16.461 3.924 13.661 1.00 82.75 149 PRO A O 1
ATOM 1176 N N . ALA A 1 150 ? -15.182 3.558 11.848 1.00 75.44 150 ALA A N 1
ATOM 1177 C CA . ALA A 1 150 ? -14.805 2.187 12.181 1.00 75.44 150 ALA A CA 1
ATOM 1178 C C . ALA A 1 150 ? -13.998 2.078 13.489 1.00 75.44 150 ALA A C 1
ATOM 1180 O O . ALA A 1 150 ? -14.100 1.068 14.181 1.00 75.44 150 ALA A O 1
ATOM 1181 N N . LEU A 1 151 ? -13.232 3.113 13.854 1.00 74.12 151 LEU A N 1
ATOM 1182 C CA . LEU A 1 151 ? -12.390 3.113 15.055 1.00 74.12 151 LEU A CA 1
ATOM 1183 C C . LEU A 1 151 ? -13.111 3.653 16.296 1.00 74.12 151 LEU A C 1
ATOM 1185 O O . LEU A 1 151 ? -12.742 3.298 17.414 1.00 74.12 151 LEU A O 1
ATOM 1189 N N . SER A 1 152 ? -14.197 4.412 16.120 1.00 62.84 152 SER A N 1
ATOM 1190 C CA . SER A 1 152 ? -15.022 4.935 17.224 1.00 62.84 152 SER A CA 1
ATOM 1191 C C . SER A 1 152 ? -15.659 3.849 18.113 1.00 62.84 152 SER A C 1
ATOM 1193 O O . SER A 1 152 ? -16.069 4.129 19.239 1.00 62.84 152 SER A O 1
ATOM 1195 N N . LYS A 1 153 ? -15.717 2.597 17.629 1.00 57.06 153 LYS A N 1
ATOM 1196 C CA . LYS A 1 153 ? -16.326 1.440 18.312 1.00 57.06 153 LYS A CA 1
ATOM 1197 C C . LYS A 1 153 ? -15.311 0.441 18.882 1.00 57.06 153 LYS A C 1
ATOM 1199 O O . LYS A 1 153 ? -15.720 -0.538 19.505 1.00 57.06 153 LYS A O 1
ATOM 1204 N N . VAL A 1 154 ? -14.008 0.654 18.676 1.00 55.94 154 VAL A N 1
ATOM 1205 C CA . VAL A 1 154 ? -12.970 -0.281 19.136 1.00 55.94 154 VAL A CA 1
ATOM 1206 C C . VAL A 1 154 ? -12.749 -0.094 20.646 1.00 55.94 154 VAL A C 1
ATOM 1208 O O . VAL A 1 154 ? -12.503 1.029 21.098 1.00 55.94 154 VAL A O 1
ATOM 1211 N N . PRO A 1 155 ? -12.839 -1.153 21.474 1.00 53.25 155 PRO A N 1
ATOM 1212 C CA . PRO A 1 155 ? -12.603 -1.034 22.909 1.00 53.25 155 PRO A CA 1
ATOM 1213 C C . PRO A 1 155 ? -11.169 -0.552 23.191 1.00 53.25 155 PRO A C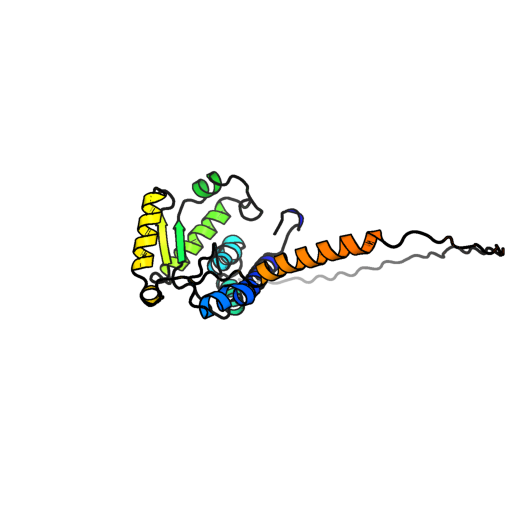 1
ATOM 1215 O O . PRO A 1 155 ? -10.201 -1.094 22.668 1.00 53.25 155 PRO A O 1
ATOM 1218 N N . LYS A 1 156 ? -11.033 0.447 24.075 1.00 53.78 156 LYS A N 1
ATOM 1219 C CA . LYS A 1 156 ? -9.804 1.224 24.370 1.00 53.78 156 LYS A CA 1
ATOM 1220 C C . LYS A 1 156 ? -8.578 0.436 24.883 1.00 53.78 156 LYS A C 1
ATOM 1222 O O . LYS A 1 156 ? -7.591 1.051 25.277 1.00 53.78 156 LYS A O 1
ATOM 1227 N N . LYS A 1 157 ? -8.609 -0.900 24.933 1.00 45.88 157 LYS A N 1
ATOM 1228 C CA . LYS A 1 157 ? -7.466 -1.727 25.353 1.00 45.88 157 LYS A CA 1
ATOM 1229 C C . LYS A 1 157 ? -7.139 -2.774 24.286 1.00 45.88 157 LYS A C 1
ATOM 1231 O O . LYS A 1 157 ? -7.821 -3.800 24.254 1.00 45.88 157 LYS A O 1
ATOM 1236 N N . PRO A 1 158 ? -6.083 -2.575 23.478 1.00 50.56 158 PRO A N 1
ATOM 1237 C CA . PRO A 1 158 ? -5.590 -3.632 22.608 1.00 50.56 158 PRO A CA 1
ATOM 1238 C C . PRO A 1 158 ? -5.060 -4.778 23.476 1.00 50.56 158 PRO A C 1
ATOM 1240 O O . PRO A 1 158 ? -4.189 -4.587 24.330 1.00 50.56 158 PRO A O 1
ATOM 1243 N N . LYS A 1 159 ? -5.600 -5.986 23.293 1.00 50.62 159 LYS A N 1
ATOM 1244 C CA . LYS A 1 159 ? -5.031 -7.197 23.893 1.00 50.62 159 LYS A CA 1
ATOM 1245 C C . LYS A 1 159 ? -3.931 -7.685 22.963 1.00 50.62 159 LYS A C 1
ATOM 1247 O O . LYS A 1 159 ? -4.163 -8.601 22.187 1.00 50.62 159 LYS A O 1
ATOM 1252 N N . TYR A 1 160 ? -2.734 -7.106 23.067 1.00 48.34 160 TYR A N 1
ATOM 1253 C CA . TYR A 1 160 ? -1.578 -7.635 22.343 1.00 48.34 160 TYR A CA 1
ATOM 1254 C C . TYR A 1 160 ? -1.395 -9.118 22.692 1.00 48.34 160 TYR A C 1
ATOM 1256 O O . TYR A 1 160 ? -1.030 -9.472 23.818 1.00 48.34 160 TYR A O 1
ATOM 1264 N N . ARG A 1 161 ? -1.680 -9.994 21.729 1.00 57.25 161 ARG A N 1
ATOM 1265 C CA . ARG A 1 161 ? -1.385 -11.421 21.806 1.00 57.25 161 ARG A CA 1
ATOM 1266 C C . ARG A 1 161 ? -0.274 -11.702 20.803 1.00 57.25 161 ARG A C 1
ATOM 1268 O O . ARG A 1 161 ? -0.444 -11.400 19.625 1.00 57.25 161 ARG A O 1
ATOM 1275 N N . PRO A 1 162 ? 0.873 -12.249 21.236 1.00 41.97 162 PRO A N 1
ATOM 1276 C CA . PRO A 1 162 ? 1.949 -12.553 20.310 1.00 41.97 162 PRO A CA 1
ATOM 1277 C C . PRO A 1 162 ? 1.460 -13.546 19.253 1.00 41.97 162 PRO A C 1
ATOM 1279 O O . PRO A 1 162 ? 0.797 -14.537 19.565 1.00 41.97 162 PRO A O 1
ATOM 1282 N N . HIS A 1 163 ? 1.810 -13.257 18.004 1.00 50.16 163 HIS A N 1
ATOM 1283 C CA . HIS A 1 163 ? 1.406 -14.028 16.837 1.00 50.16 163 HIS A CA 1
ATOM 1284 C C . HIS A 1 163 ? 1.835 -15.508 16.957 1.00 50.16 163 HIS A C 1
ATOM 1286 O O . HIS A 1 163 ? 2.966 -15.766 17.387 1.00 50.16 163 HIS A O 1
ATOM 1292 N N . PRO A 1 164 ? 1.022 -16.496 16.533 1.00 47.44 164 PRO A N 1
ATOM 1293 C CA . PRO A 1 164 ? 1.367 -17.919 16.618 1.00 47.44 164 PRO A CA 1
ATOM 1294 C C . PRO A 1 164 ? 2.723 -18.263 15.982 1.00 47.44 164 PRO A C 1
ATOM 1296 O O . PRO A 1 164 ? 3.492 -19.008 16.574 1.00 47.44 164 PRO A O 1
ATOM 1299 N N . LEU A 1 165 ? 3.104 -17.646 14.859 1.00 47.38 165 LEU A N 1
ATOM 1300 C CA . LEU A 1 165 ? 4.456 -17.789 14.28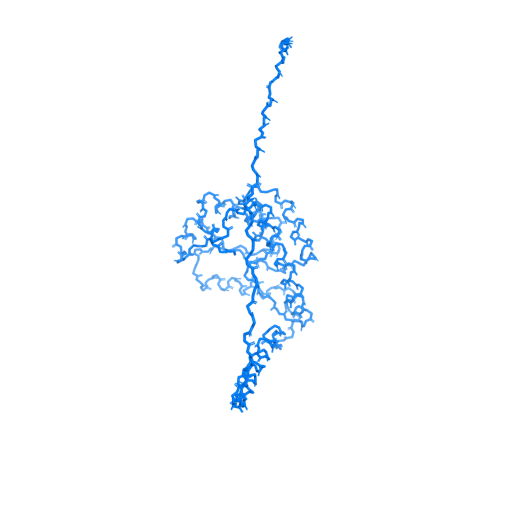1 1.00 47.38 165 LEU A CA 1
ATOM 1301 C C . LEU A 1 165 ? 5.600 -17.330 15.215 1.00 47.38 165 LEU A C 1
ATOM 1303 O O . LEU A 1 165 ? 6.650 -17.972 15.253 1.00 47.38 165 LEU A O 1
ATOM 1307 N N . GLN A 1 166 ? 5.404 -16.287 16.030 1.00 48.47 166 GLN A N 1
ATOM 1308 C CA . GLN A 1 166 ? 6.378 -15.888 17.060 1.00 48.47 166 GLN A CA 1
ATOM 1309 C C . GLN A 1 166 ? 6.406 -16.881 18.236 1.00 48.47 166 GLN A C 1
ATOM 1311 O O . GLN A 1 166 ? 7.459 -17.106 18.835 1.00 48.47 166 GLN A O 1
ATOM 1316 N N . ALA A 1 167 ? 5.273 -17.511 18.557 1.00 46.09 167 ALA A N 1
ATOM 1317 C CA . ALA A 1 167 ? 5.200 -18.576 19.559 1.00 46.09 167 ALA A CA 1
ATOM 1318 C C . ALA A 1 167 ? 5.842 -19.891 19.065 1.00 46.09 167 ALA A C 1
ATOM 1320 O O . ALA A 1 167 ? 6.512 -20.581 19.839 1.00 46.09 167 ALA A O 1
ATOM 1321 N N . ILE A 1 168 ? 5.718 -20.201 17.770 1.00 46.69 168 ILE A N 1
ATOM 1322 C CA . ILE A 1 168 ? 6.357 -21.349 17.105 1.00 46.69 168 ILE A CA 1
ATOM 1323 C C . ILE A 1 168 ? 7.881 -21.154 17.041 1.00 46.69 168 ILE A C 1
ATOM 1325 O O . ILE A 1 168 ? 8.635 -22.071 17.362 1.00 46.69 168 ILE A O 1
ATOM 1329 N N . ALA A 1 169 ? 8.363 -19.942 16.743 1.00 48.22 169 ALA A N 1
ATOM 1330 C CA . ALA A 1 169 ? 9.795 -19.628 16.787 1.00 48.22 169 ALA A CA 1
ATOM 1331 C C . ALA A 1 169 ? 10.398 -19.802 18.200 1.00 48.22 169 ALA A C 1
ATOM 1333 O O . ALA A 1 169 ? 11.495 -20.344 18.350 1.00 48.22 169 ALA A O 1
ATOM 1334 N N . LYS A 1 170 ? 9.663 -19.412 19.254 1.00 46.78 170 LYS A N 1
ATOM 1335 C CA . LYS A 1 170 ? 10.092 -19.605 20.655 1.00 46.78 170 LYS A CA 1
ATOM 1336 C C . LYS A 1 170 ? 10.074 -21.071 21.098 1.00 46.78 170 LYS A C 1
ATOM 1338 O O . LYS A 1 170 ? 10.941 -21.486 21.865 1.00 46.78 170 LYS A O 1
ATOM 1343 N N . SER A 1 171 ? 9.130 -21.872 20.610 1.00 51.03 171 SER A N 1
ATOM 1344 C CA . SER A 1 171 ? 9.061 -23.307 20.924 1.00 51.03 171 SER A CA 1
ATOM 1345 C C . SER A 1 171 ? 10.089 -24.131 20.137 1.00 51.03 171 SER A C 1
ATOM 1347 O O . SER A 1 171 ? 10.691 -25.042 20.706 1.00 51.03 171 SER A O 1
ATOM 1349 N N . GLY A 1 172 ? 10.413 -23.753 18.895 1.00 44.09 172 GLY A N 1
ATOM 1350 C CA . GLY A 1 172 ? 11.508 -24.349 18.117 1.00 44.09 172 GLY A CA 1
ATOM 1351 C C . GLY A 1 172 ? 12.893 -24.160 18.756 1.00 44.09 172 GLY A C 1
ATOM 1352 O O . GLY A 1 172 ? 13.707 -25.088 18.760 1.00 44.09 172 GLY A O 1
ATOM 1353 N N . ALA A 1 173 ? 13.141 -23.005 19.384 1.00 48.56 173 ALA A N 1
ATOM 1354 C CA . ALA A 1 173 ? 14.363 -22.758 20.156 1.00 48.56 173 ALA A CA 1
ATOM 1355 C C . ALA A 1 173 ? 14.481 -23.682 21.389 1.00 48.56 173 ALA A C 1
ATOM 1357 O O . ALA A 1 173 ? 15.572 -24.163 21.707 1.00 48.56 173 ALA A O 1
ATOM 1358 N N . LEU A 1 174 ? 13.358 -23.999 22.046 1.00 44.28 174 LEU A N 1
ATOM 1359 C CA . LEU A 1 174 ? 13.323 -24.917 23.191 1.00 44.28 174 LEU A CA 1
ATOM 1360 C C . LEU A 1 174 ? 13.611 -26.376 22.786 1.00 44.28 174 LEU A C 1
ATOM 1362 O O . LEU A 1 174 ? 14.260 -27.115 23.531 1.00 44.28 174 LEU A O 1
ATOM 1366 N N . VAL A 1 175 ? 13.164 -26.789 21.595 1.00 49.41 175 VAL A N 1
ATOM 1367 C CA . VAL A 1 175 ? 13.400 -28.142 21.057 1.00 49.41 175 VAL A CA 1
ATOM 1368 C C . VAL A 1 175 ? 14.876 -28.344 20.686 1.00 49.41 175 VAL A C 1
ATOM 1370 O O . VAL A 1 175 ? 15.453 -29.384 21.011 1.00 49.41 175 VAL A O 1
ATOM 1373 N N . GLN A 1 176 ? 15.540 -27.336 20.107 1.00 50.03 176 GLN A N 1
ATOM 1374 C CA . GLN A 1 176 ? 16.978 -27.412 19.801 1.00 50.03 176 GLN A CA 1
ATOM 1375 C C . GLN A 1 176 ? 17.865 -27.436 21.058 1.00 50.03 176 GLN A C 1
ATOM 1377 O O . GLN A 1 176 ? 18.903 -28.106 21.067 1.00 50.03 176 GLN A O 1
ATOM 1382 N N . ALA A 1 177 ? 17.457 -26.760 22.138 1.00 48.97 177 ALA A N 1
ATOM 1383 C CA . ALA A 1 177 ? 18.187 -26.778 23.407 1.00 48.97 177 ALA A CA 1
ATOM 1384 C C . ALA A 1 177 ? 18.169 -28.168 24.077 1.00 48.97 177 ALA A C 1
ATOM 1386 O O . ALA A 1 177 ? 19.195 -28.614 24.595 1.00 48.97 177 ALA A O 1
ATOM 1387 N N . LYS A 1 178 ? 17.047 -28.903 24.001 1.00 48.06 178 LYS A N 1
ATOM 1388 C CA . LYS A 1 178 ? 16.960 -30.284 24.514 1.00 48.06 178 LYS A CA 1
ATOM 1389 C C . LYS A 1 178 ? 17.746 -31.293 23.665 1.00 48.06 178 LYS A C 1
ATOM 1391 O O . LYS A 1 178 ? 18.382 -32.183 24.227 1.00 48.06 178 LYS A O 1
ATOM 1396 N N . ALA A 1 179 ? 17.791 -31.130 22.340 1.00 48.88 179 ALA A N 1
ATOM 1397 C CA . ALA A 1 179 ? 18.542 -32.030 21.453 1.00 48.88 179 ALA A CA 1
ATOM 1398 C C . ALA A 1 179 ? 20.073 -31.953 21.660 1.00 48.88 179 ALA A C 1
ATOM 1400 O O . ALA A 1 179 ? 20.766 -32.974 21.628 1.00 48.88 179 ALA A O 1
ATOM 1401 N N . LYS A 1 180 ? 20.617 -30.763 21.963 1.00 48.47 180 LYS A N 1
ATOM 1402 C CA . LYS A 1 180 ? 22.055 -30.599 22.259 1.00 48.47 180 LYS A CA 1
ATOM 1403 C C . LYS A 1 180 ? 22.484 -31.238 23.586 1.00 48.47 180 LYS A C 1
ATOM 1405 O O . LYS A 1 180 ? 23.633 -31.653 23.706 1.00 48.47 180 LYS A O 1
ATOM 1410 N N . SER A 1 181 ? 21.577 -31.370 24.557 1.00 46.31 181 SER A N 1
ATOM 1411 C CA . SER A 1 181 ? 21.858 -32.047 25.831 1.00 46.31 181 SER A CA 1
ATOM 1412 C C . SER A 1 181 ? 21.905 -33.577 25.682 1.00 46.31 181 SER A C 1
ATOM 1414 O O . SER A 1 181 ? 22.767 -34.223 26.274 1.00 46.31 181 SER A O 1
ATOM 1416 N N . ALA A 1 182 ? 21.067 -34.156 24.814 1.00 45.56 182 ALA A N 1
ATOM 1417 C CA . ALA A 1 182 ? 20.991 -35.607 24.614 1.00 45.56 182 ALA A CA 1
ATOM 1418 C C . ALA A 1 182 ? 22.163 -36.203 23.803 1.00 45.56 182 ALA A C 1
ATOM 1420 O O . ALA A 1 182 ? 22.463 -37.388 23.928 1.00 45.56 182 ALA A O 1
ATOM 1421 N N . THR A 1 183 ? 22.877 -35.398 23.008 1.00 43.19 183 THR A N 1
ATOM 1422 C CA . THR A 1 183 ? 23.928 -35.908 22.098 1.00 43.19 183 THR A CA 1
ATOM 1423 C C . THR A 1 183 ? 25.296 -36.093 22.781 1.00 43.19 183 THR A C 1
ATOM 1425 O O . THR A 1 183 ? 26.229 -36.626 22.188 1.00 43.19 183 THR A O 1
ATOM 1428 N N . ARG A 1 184 ? 25.446 -35.704 24.056 1.00 45.81 184 ARG A N 1
ATOM 1429 C CA . ARG A 1 184 ? 26.729 -35.805 24.781 1.00 45.81 184 ARG A CA 1
ATOM 1430 C C . ARG A 1 184 ? 26.919 -37.131 25.543 1.00 45.81 184 ARG A C 1
ATOM 1432 O O . ARG A 1 184 ? 27.987 -37.348 26.106 1.00 45.81 184 ARG A O 1
ATOM 1439 N N . ALA A 1 185 ? 25.928 -38.029 25.540 1.00 45.09 185 ALA A N 1
ATOM 1440 C CA . ALA A 1 185 ? 25.919 -39.232 26.384 1.00 45.09 185 ALA A CA 1
ATOM 1441 C C . ALA A 1 185 ? 26.213 -40.570 25.670 1.00 45.09 185 ALA A C 1
ATOM 1443 O O . ALA A 1 185 ? 26.175 -41.611 26.318 1.00 45.09 185 ALA A O 1
ATOM 1444 N N . VAL A 1 186 ? 26.546 -40.589 24.372 1.00 41.94 186 VAL A N 1
ATOM 1445 C CA . VAL A 1 186 ? 26.847 -41.849 23.660 1.00 41.94 186 VAL A CA 1
ATOM 1446 C C . VAL A 1 186 ? 28.209 -41.775 22.974 1.00 41.94 186 VAL A C 1
ATOM 1448 O O . VAL A 1 186 ? 28.323 -41.626 21.764 1.00 41.94 186 VAL A O 1
ATOM 1451 N N . THR A 1 187 ? 29.279 -41.899 23.760 1.00 40.97 187 THR A N 1
ATOM 1452 C CA . THR A 1 187 ? 30.583 -42.335 23.242 1.00 40.97 187 THR A CA 1
ATOM 1453 C C . THR A 1 187 ? 31.140 -43.441 24.127 1.00 40.97 187 THR A C 1
ATOM 1455 O O . THR A 1 187 ? 31.426 -43.217 25.299 1.00 40.97 187 THR A O 1
ATOM 1458 N N . LYS A 1 188 ? 31.282 -44.632 23.528 1.00 41.44 188 LYS A N 1
ATOM 1459 C CA . LYS A 1 188 ? 32.348 -45.644 23.697 1.00 41.44 188 LYS A CA 1
ATOM 1460 C C . LYS A 1 188 ? 31.785 -47.064 23.598 1.00 41.44 188 LYS A C 1
ATOM 1462 O O . LYS A 1 188 ? 31.258 -47.595 24.567 1.00 41.44 188 LYS A O 1
ATOM 1467 N N . LYS A 1 189 ? 32.017 -47.710 22.450 1.00 34.91 189 LYS A N 1
ATOM 1468 C CA . LYS A 1 189 ? 32.469 -49.112 22.363 1.00 34.91 189 LYS A CA 1
ATOM 1469 C C . LYS A 1 189 ? 33.073 -49.376 20.969 1.00 34.91 189 LYS A C 1
ATOM 1471 O O . LYS A 1 189 ? 32.526 -48.872 19.991 1.00 34.91 189 LYS A O 1
ATOM 1476 N N . PRO A 1 190 ? 34.206 -50.097 20.858 1.00 38.09 190 PRO A N 1
ATOM 1477 C CA . PRO A 1 190 ? 34.923 -50.264 19.596 1.00 38.09 190 PRO A CA 1
ATOM 1478 C C . PRO A 1 190 ? 34.373 -51.443 18.780 1.00 38.09 190 PRO A C 1
ATOM 1480 O O . PRO A 1 190 ? 34.029 -52.488 19.332 1.00 38.09 190 PRO A O 1
ATOM 1483 N N . VAL A 1 191 ? 34.328 -51.285 17.455 1.00 36.72 191 VAL A N 1
ATOM 1484 C CA . VAL A 1 191 ? 33.897 -52.314 16.495 1.00 36.72 191 VAL A CA 1
ATOM 1485 C C . VAL A 1 191 ? 35.114 -53.101 15.991 1.00 36.72 191 VAL A C 1
ATOM 1487 O O . VAL A 1 191 ? 36.098 -52.520 15.534 1.00 36.72 191 VAL A O 1
ATOM 1490 N N . ARG A 1 192 ? 35.044 -54.436 16.082 1.00 33.69 192 ARG A N 1
ATOM 1491 C CA . ARG A 1 192 ? 36.007 -55.398 15.512 1.00 33.69 192 ARG A CA 1
ATOM 1492 C C . ARG A 1 192 ? 35.866 -55.470 13.982 1.00 33.69 192 ARG A C 1
ATOM 1494 O O . ARG A 1 192 ? 34.753 -55.539 13.473 1.00 33.69 192 ARG A O 1
ATOM 1501 N N . LYS A 1 193 ? 36.994 -55.536 13.265 1.00 41.34 193 LYS A N 1
ATOM 1502 C CA . LYS A 1 193 ? 37.066 -55.846 11.821 1.00 41.34 193 LYS A CA 1
ATOM 1503 C C . LYS A 1 193 ? 36.897 -57.348 11.555 1.00 41.34 193 LYS A C 1
ATOM 1505 O O . LYS A 1 193 ? 37.425 -58.147 12.332 1.00 41.34 193 LYS A O 1
ATOM 1510 N N . PRO A 1 194 ? 36.360 -57.722 10.383 1.00 36.16 194 PRO A N 1
ATOM 1511 C CA . PRO A 1 194 ? 36.853 -58.894 9.676 1.00 36.16 194 PRO A CA 1
ATOM 1512 C C . PRO A 1 194 ? 37.336 -58.579 8.251 1.00 36.16 194 PRO A C 1
ATOM 1514 O O . PRO A 1 194 ? 37.305 -57.443 7.783 1.00 36.16 194 PRO A O 1
ATOM 1517 N N . LYS A 1 195 ? 37.926 -59.620 7.666 1.00 32.59 195 LYS A N 1
ATOM 1518 C CA . LYS A 1 195 ? 39.012 -59.652 6.686 1.00 32.59 195 LYS A CA 1
ATOM 1519 C C . LYS A 1 195 ? 38.584 -59.440 5.230 1.00 32.59 195 LYS A C 1
ATOM 1521 O O . LYS A 1 195 ? 37.431 -59.604 4.858 1.00 32.59 195 LYS A O 1
ATOM 1526 N N . SER A 1 196 ? 39.608 -59.108 4.452 1.00 34.94 196 SER A N 1
ATOM 1527 C CA . SER A 1 196 ? 39.709 -59.060 2.997 1.00 34.94 196 SER A CA 1
ATOM 1528 C C . SER A 1 196 ? 39.274 -60.343 2.294 1.00 34.94 196 SER A C 1
ATOM 1530 O O . SER A 1 196 ? 39.727 -61.411 2.699 1.00 34.94 196 SER A O 1
ATOM 1532 N N . ASP A 1 197 ? 38.607 -60.195 1.151 1.00 32.38 197 ASP A N 1
ATOM 1533 C CA . ASP A 1 197 ? 38.801 -61.099 0.019 1.00 32.38 197 ASP A CA 1
ATOM 1534 C C . ASP A 1 197 ? 38.917 -60.317 -1.293 1.00 32.38 197 ASP A C 1
ATOM 1536 O O . ASP A 1 197 ? 38.238 -59.315 -1.523 1.00 32.38 197 ASP A O 1
ATOM 1540 N N . LYS A 1 198 ? 39.884 -60.753 -2.102 1.00 36.81 198 LYS A N 1
ATOM 1541 C CA . LYS A 1 198 ? 40.283 -60.200 -3.399 1.00 36.81 198 LYS A CA 1
ATOM 1542 C C . LYS A 1 198 ? 39.494 -60.881 -4.519 1.00 36.81 198 LYS A C 1
ATOM 1544 O O . LYS A 1 198 ? 39.400 -62.101 -4.514 1.00 36.81 198 LYS A O 1
ATOM 1549 N N . SER A 1 199 ? 39.068 -60.117 -5.524 1.00 32.25 199 SER A N 1
ATOM 1550 C CA . SER A 1 199 ? 38.994 -60.464 -6.967 1.00 32.25 199 SER A CA 1
ATOM 1551 C C . SER A 1 199 ? 37.967 -59.551 -7.645 1.00 32.25 199 SER A C 1
ATOM 1553 O O . SER A 1 199 ? 37.045 -59.093 -6.989 1.00 32.25 199 SER A O 1
ATOM 1555 N N . VAL A 1 200 ? 38.003 -59.186 -8.923 1.00 34.25 200 VAL A N 1
ATOM 1556 C CA . VAL A 1 200 ? 38.956 -59.209 -10.040 1.00 34.25 200 VAL A CA 1
ATOM 1557 C C . VAL A 1 200 ? 38.424 -58.103 -10.968 1.00 34.25 200 VAL A C 1
ATOM 1559 O O . VAL A 1 200 ? 37.220 -57.865 -11.039 1.00 34.25 200 VAL A O 1
ATOM 1562 N N . ALA A 1 201 ? 39.320 -57.389 -11.639 1.00 33.41 201 ALA A N 1
ATOM 1563 C CA . ALA A 1 201 ? 38.984 -56.326 -12.576 1.00 33.41 201 ALA A CA 1
ATOM 1564 C C . ALA A 1 201 ? 38.330 -56.861 -13.859 1.00 33.41 201 ALA A C 1
ATOM 1566 O O . ALA A 1 201 ? 38.777 -57.877 -14.386 1.00 33.41 201 ALA A O 1
ATOM 1567 N N . THR A 1 202 ? 37.404 -56.105 -14.458 1.00 32.91 202 THR A N 1
ATOM 1568 C CA . THR A 1 202 ? 37.367 -55.981 -15.925 1.00 32.91 202 THR A CA 1
ATOM 1569 C C . THR A 1 202 ? 36.754 -54.653 -16.364 1.00 32.91 202 THR A C 1
ATOM 1571 O O . THR A 1 202 ? 35.641 -54.281 -16.007 1.00 32.91 202 THR A O 1
ATOM 1574 N N . THR A 1 203 ? 37.554 -53.934 -17.136 1.00 33.00 203 THR A N 1
ATOM 1575 C CA . THR A 1 203 ? 37.305 -52.710 -17.892 1.00 33.00 203 THR A CA 1
ATOM 1576 C C . THR A 1 203 ? 36.465 -52.992 -19.140 1.00 33.00 203 THR A C 1
ATOM 1578 O O . THR A 1 203 ? 36.677 -54.002 -19.800 1.00 33.00 203 THR A O 1
ATOM 1581 N N . THR A 1 204 ? 35.627 -52.044 -19.566 1.00 34.00 204 THR A N 1
ATOM 1582 C CA . THR A 1 204 ? 35.448 -51.713 -20.996 1.00 34.00 204 THR A CA 1
ATOM 1583 C C . THR A 1 204 ? 34.890 -50.295 -21.158 1.00 34.00 204 THR A C 1
ATOM 1585 O O . THR A 1 204 ? 34.010 -49.854 -20.425 1.00 34.00 204 THR A O 1
ATOM 1588 N N . LYS A 1 205 ? 35.510 -49.558 -22.086 1.00 38.56 205 LYS A N 1
ATOM 1589 C CA . LYS A 1 205 ? 35.291 -48.150 -22.463 1.00 38.56 205 LYS A CA 1
ATOM 1590 C C . LYS A 1 205 ? 34.132 -48.015 -23.486 1.00 38.56 205 LYS A C 1
ATOM 1592 O O . LYS A 1 205 ? 33.673 -49.031 -24.000 1.00 38.56 205 LYS A O 1
ATOM 1597 N N . PRO A 1 206 ? 33.695 -46.781 -23.816 1.00 41.50 206 PRO A N 1
ATOM 1598 C CA . PRO A 1 206 ? 32.463 -46.484 -24.546 1.00 41.50 206 PRO A CA 1
ATOM 1599 C C . PRO A 1 206 ? 32.656 -46.445 -26.069 1.00 41.50 206 PRO A C 1
ATOM 1601 O O . PRO A 1 206 ? 33.752 -46.162 -26.557 1.00 41.50 206 PRO A O 1
ATOM 1604 N N . ALA A 1 207 ? 31.563 -46.638 -26.812 1.00 36.12 207 ALA A N 1
ATOM 1605 C CA . ALA A 1 207 ? 31.498 -46.422 -28.254 1.00 36.12 207 ALA A CA 1
ATOM 1606 C C . ALA A 1 207 ? 30.804 -45.091 -28.589 1.00 36.12 207 ALA A C 1
ATOM 1608 O O . ALA A 1 207 ? 29.764 -44.741 -28.032 1.00 36.12 207 ALA A O 1
ATOM 1609 N N . THR A 1 208 ? 31.418 -44.363 -29.517 1.00 36.59 208 THR A N 1
ATOM 1610 C CA . THR A 1 208 ? 30.988 -43.115 -30.147 1.00 36.59 208 THR A CA 1
ATOM 1611 C C . THR A 1 208 ? 30.504 -43.378 -31.578 1.00 36.59 208 THR A C 1
ATOM 1613 O O . THR A 1 208 ? 31.118 -44.161 -32.294 1.00 36.59 208 THR A O 1
ATOM 1616 N N . SER A 1 209 ? 29.490 -42.637 -32.037 1.00 35.22 209 SER A N 1
ATOM 1617 C CA . SER A 1 209 ? 29.300 -42.191 -33.439 1.00 35.22 209 SER A CA 1
ATOM 1618 C C . SER A 1 209 ? 28.142 -41.175 -33.455 1.00 35.22 209 SER A C 1
ATOM 1620 O O . SER A 1 209 ? 27.080 -41.480 -32.926 1.00 35.22 209 SER A O 1
ATOM 1622 N N . LYS A 1 210 ? 28.329 -39.890 -33.823 1.00 33.97 210 LYS A N 1
ATOM 1623 C CA . LYS A 1 210 ? 28.295 -39.317 -35.200 1.00 33.97 210 LYS A CA 1
ATOM 1624 C C . LYS A 1 210 ? 27.068 -39.818 -35.989 1.00 33.97 210 LYS A C 1
ATOM 1626 O O . LYS A 1 210 ? 26.820 -41.007 -35.985 1.00 33.97 210 LYS A O 1
ATOM 1631 N N . SER A 1 211 ? 26.302 -39.060 -36.770 1.00 31.45 211 SER A N 1
ATOM 1632 C CA . SER A 1 211 ? 26.366 -37.719 -37.366 1.00 31.45 211 SER A CA 1
ATOM 1633 C C . SER A 1 211 ? 25.096 -37.610 -38.237 1.00 31.45 211 SER A C 1
ATOM 1635 O O . SER A 1 211 ? 24.710 -38.624 -38.812 1.00 31.45 211 SER A O 1
ATOM 1637 N N . SER A 1 212 ? 24.493 -36.430 -38.411 1.00 34.41 212 SER A N 1
ATOM 1638 C CA . SER A 1 212 ? 24.219 -35.834 -39.741 1.00 34.41 212 SER A CA 1
ATOM 1639 C C . SER A 1 212 ? 23.104 -34.785 -39.715 1.00 34.41 212 SER A C 1
ATOM 1641 O O . SER A 1 212 ? 22.055 -34.935 -39.097 1.00 34.41 212 SER A O 1
ATOM 1643 N N . ALA A 1 213 ? 23.398 -33.690 -40.406 1.00 35.56 213 ALA A N 1
ATOM 1644 C CA . ALA A 1 213 ? 22.521 -32.580 -40.714 1.00 35.56 213 ALA A CA 1
ATOM 1645 C C . ALA A 1 213 ? 21.688 -32.863 -41.976 1.00 35.56 213 ALA A C 1
ATOM 1647 O O . ALA A 1 213 ? 22.174 -33.529 -42.884 1.00 35.56 213 ALA A O 1
ATOM 1648 N N . SER A 1 214 ? 20.505 -32.249 -42.092 1.00 35.53 214 SER A N 1
ATOM 1649 C CA . SER A 1 214 ? 20.025 -31.698 -43.372 1.00 35.53 214 SER A CA 1
ATOM 1650 C C . SER A 1 214 ? 18.906 -30.653 -43.174 1.00 35.53 214 SER A C 1
ATOM 1652 O O . SER A 1 214 ? 17.822 -30.922 -42.670 1.00 35.53 214 SER A O 1
ATOM 1654 N N . LYS A 1 215 ? 19.215 -29.415 -43.565 1.00 36.75 215 LYS A N 1
ATOM 1655 C CA . LYS A 1 215 ? 18.349 -28.477 -44.317 1.00 36.75 215 LYS A CA 1
ATOM 1656 C C . LYS A 1 215 ? 18.812 -28.584 -45.795 1.00 36.75 215 LYS A C 1
ATOM 1658 O O . LYS A 1 215 ? 19.876 -29.183 -45.976 1.00 36.75 215 LYS A O 1
ATOM 1663 N N . PRO A 1 216 ? 18.177 -27.987 -46.834 1.00 46.25 216 PRO A N 1
ATOM 1664 C CA . PRO A 1 216 ? 17.179 -26.898 -46.843 1.00 46.25 216 PRO A CA 1
ATOM 1665 C C . PRO A 1 216 ? 16.030 -27.077 -47.878 1.00 46.25 216 PRO A C 1
ATOM 1667 O O . PRO A 1 216 ? 16.085 -27.967 -48.714 1.00 46.25 216 PRO A O 1
ATOM 1670 N N . ALA A 1 217 ? 15.043 -26.167 -47.905 1.00 35.28 217 ALA A N 1
ATOM 1671 C CA . ALA A 1 217 ? 14.428 -25.701 -49.160 1.00 35.28 217 ALA A CA 1
ATOM 1672 C C . ALA A 1 217 ? 13.608 -24.413 -48.965 1.00 35.28 217 ALA A C 1
ATOM 1674 O O . ALA A 1 217 ? 12.769 -24.292 -48.077 1.00 35.28 217 ALA A O 1
ATOM 1675 N N . THR A 1 218 ? 13.893 -23.457 -49.836 1.00 38.78 218 THR A N 1
ATOM 1676 C CA . THR A 1 218 ? 13.240 -22.170 -50.086 1.00 38.78 218 THR A CA 1
ATOM 1677 C C . THR A 1 218 ? 12.037 -22.313 -51.026 1.00 38.78 218 THR A C 1
ATOM 1679 O O . THR A 1 218 ? 12.131 -23.072 -51.985 1.00 38.78 218 THR A O 1
ATOM 1682 N N . SER A 1 219 ? 11.007 -21.467 -50.901 1.00 37.84 219 SER A N 1
ATOM 1683 C CA . SER A 1 219 ? 10.326 -20.910 -52.084 1.00 37.84 219 SER A CA 1
ATOM 1684 C C . SER A 1 219 ? 9.702 -19.536 -51.796 1.00 37.84 219 SER A C 1
ATOM 1686 O O . SER A 1 219 ? 9.248 -19.248 -50.691 1.00 37.84 219 SER A O 1
ATOM 1688 N N . LYS A 1 220 ? 9.795 -18.670 -52.810 1.00 39.88 220 LYS A N 1
ATOM 1689 C CA . LYS A 1 220 ? 9.332 -17.278 -52.913 1.00 39.88 220 LYS A CA 1
ATOM 1690 C C . LYS A 1 220 ? 7.943 -17.224 -53.567 1.00 39.88 220 LYS A C 1
ATOM 1692 O O . LYS A 1 220 ? 7.681 -18.026 -54.453 1.00 39.88 220 LYS A O 1
ATOM 1697 N N . SER A 1 221 ? 7.164 -16.182 -53.256 1.00 39.06 221 SER A N 1
ATOM 1698 C CA . SER A 1 221 ? 6.133 -15.540 -54.109 1.00 39.06 221 SER A CA 1
ATOM 1699 C C . SER A 1 221 ? 5.658 -14.271 -53.364 1.00 39.06 221 SER A C 1
ATOM 1701 O O . SER A 1 221 ? 5.146 -14.405 -52.264 1.00 39.06 221 SER A O 1
ATOM 1703 N N . SER A 1 222 ? 6.015 -13.016 -53.702 1.00 38.62 222 SER A N 1
ATOM 1704 C CA . SER A 1 222 ? 5.489 -12.112 -54.763 1.00 38.62 222 SER A CA 1
ATOM 1705 C C . SER A 1 222 ? 3.948 -12.138 -54.885 1.00 38.62 222 SER A C 1
ATOM 1707 O O . SER A 1 222 ? 3.397 -13.226 -54.877 1.00 38.62 222 SER A O 1
ATOM 1709 N N . LYS A 1 223 ? 3.145 -11.074 -55.051 1.00 41.22 223 LYS A N 1
ATOM 1710 C CA . LYS A 1 223 ? 3.269 -9.627 -55.335 1.00 41.22 223 LYS A CA 1
ATOM 1711 C C . LYS A 1 223 ? 1.825 -9.033 -55.250 1.00 41.22 223 LYS A C 1
ATOM 1713 O O . LYS A 1 223 ? 0.880 -9.811 -55.211 1.00 41.22 223 LYS A O 1
ATOM 1718 N N . ALA A 1 224 ? 1.692 -7.702 -55.390 1.00 42.31 224 ALA A N 1
ATOM 1719 C CA . ALA A 1 224 ? 0.484 -6.863 -55.644 1.00 42.31 224 ALA A CA 1
ATOM 1720 C C . ALA A 1 224 ? -0.185 -6.251 -54.387 1.00 42.31 224 ALA A C 1
ATOM 1722 O O . ALA A 1 224 ? -0.678 -6.980 -53.543 1.00 42.31 224 ALA A O 1
ATOM 1723 N N . SER A 1 225 ? -0.126 -4.941 -54.093 1.00 39.50 225 SER A N 1
ATOM 1724 C CA . SER A 1 225 ? -0.419 -3.699 -54.850 1.00 39.50 225 SER A CA 1
ATOM 1725 C C . SER A 1 225 ? -1.918 -3.434 -55.050 1.00 39.50 225 SER A C 1
ATOM 1727 O O . SER A 1 225 ? -2.545 -4.088 -55.880 1.00 39.50 225 SER A O 1
ATOM 1729 N N . LYS A 1 226 ? -2.458 -2.425 -54.344 1.00 47.25 226 LYS A N 1
ATOM 1730 C CA . LYS A 1 226 ? -3.444 -1.468 -54.879 1.00 47.25 226 LYS A CA 1
ATOM 1731 C C . LYS A 1 226 ? -3.667 -0.272 -53.936 1.00 47.25 226 LYS A C 1
ATOM 1733 O O . LYS A 1 226 ? -4.089 -0.481 -52.809 1.00 47.25 226 LYS A O 1
ATOM 1738 N N . LYS A 1 227 ? -3.436 0.908 -54.530 1.00 49.81 227 LYS A N 1
ATOM 1739 C CA . LYS A 1 227 ? -3.924 2.275 -54.258 1.00 49.81 227 LYS A CA 1
ATOM 1740 C C . LYS A 1 227 ? -3.705 2.900 -52.885 1.00 49.81 227 LYS A C 1
ATOM 1742 O O . LYS A 1 227 ? -4.338 2.456 -51.913 1.00 49.81 227 LYS A O 1
#

Foldseek 3Di:
DAPVPPDDQLVRVLVVLLQVQLCCLVQPVVVCVVVLHDDDDDDALLQSLLCSPQLVVNPSVVSSVSNCVSNVNDDQQADEAAADQLVVVLVPDPDDGPSSPDDSVSSVSSRVSSVVVCVVPVSRYDYHHNVDDPVVVVVVVVVSVVPRPSCVPRPPDDPDDPRVVVVVVVVVVVVVVVVVVVVPPDDDDDDDDDDDDDDDDDDDDDDDDDDDDDDDDDDDDDDDDDD

Radius of gyration: 30.4 Å; chains: 1; bounding box: 57×80×82 Å

Secondary structure (DSSP, 8-state):
--GGG----HHHHHHHHHHHHHHHIIIIIHHHHHTTPPP--SS-HHHHIIIIIIITT--HHHHHHHHHHHTTT---S-EEEEE--HHHHHHT-SS--TTTTS-HHHHHHHHHHHHHHHHH-TTTEEEEETTS-HHHHHHHHHHHHHT-TTTTTS-S-------HHHHHHHHHHHHHHHHHHHTTS----PPPP-----------PPP--------------------